Protein AF-A0ABD7VSA1-F1 (afdb_monomer_lite)

Sequence (348 aa):
MIPNIVRGSDPAGLVRYLFGKGRRNEHTDQHLVCASGDMFPSFDMDGRPAASYAEIGRRFDRRYRVRERKDDPFPPDMRGKNNPEREHGRKRVWHCSLAIKAGQGILTDQEWEAVIRDYLTRMNIIDGDDEGWEALDGKARSRLVTAVAASTMPRQYVGRIVEACAKASHSEDEFIRRARREGFSIDPRLRKGTAKDSFTDPGQVVGYRITWHSTDGWMERFNAFELGDDMRLKRLRDDWADDARSRSLAVQEWRAAMENRPPFLDDGRERNPENLSTHDMERLVSEAFAIAANLNNAADDDEYRAAMREGLHTFDMLRERYGLTQDGLWITATDMNESPIPAHVGKI

Secondary structure (DSSP, 8-state):
---EEEEES-HHHHHHHHHS--SSS--SS-------TTTGGGB-TTS-B-S-HHHHHHHHTHHHHHHHTTT---SPPPPSTT-TT--TTTT-EEEEE--PPTTS-PPPHHHHHHHHHHHHHHTTSS--SS--TTTS-HHHHHHHHHHHHHHH-HHHHHHHHHHHHHHH-SSHHHHHHHHHHTT-EEEEEEPTT--TTT--SGGGEEEEEEEEE-TTS-EEEEEHHHH-GGGSHHHHGGGS--SHHHHHHHHHHHHHHHTT---S-SS-GGGSGGG--HHHHHHHHHHHHHHHHHHHT-SSHHHHHHHHHHHHHHHHHHHHHTT---TTS---HHHHTSSPPPS-----

Radius of gyration: 25.97 Å; chains: 1; bounding box: 58×44×75 Å

Organism: Bifidobacterium breve (NCBI:txid1685)

pLDDT: mean 77.88, std 15.34, range [32.0, 97.81]

Foldseek 3Di:
DDKDKDFFQFQLVVLCCQQNDHPPDDDDQRADLDDPPQLVVQADPSRHGPHHSVVSRCSVCVVQVVCVVVVNAPDFDDDDDVCPVSDTRGGVDMDIDDDDDDPPDDDDSVRVVVVVVVLCVLLQCDDDPDDRPVPDDPVRSVVSCLVSCLVVPVLQVLLVQLVQLLVLDQFLLSSLLSSVLVVKQKAFDAAPPDDLPRDQWCVRGQFIKIWDADPVGDIDIDTQVSSHPCSGPVNSVVRHDDDPVRGRQNSQQNSCSNVVHPRPDQPDPQLDPVSPTPVLVVVVVVLLVVLVVQCVPQPDPVSNVVSVVVSLVSVVSSCSSNVVPDPDDDDHPVNVVPDDDDPDDDDD

Structure (mmCIF, N/CA/C/O backbone):
data_AF-A0ABD7VSA1-F1
#
_entry.id   AF-A0ABD7VSA1-F1
#
loop_
_atom_site.group_PDB
_atom_site.id
_atom_site.type_symbol
_atom_site.label_atom_id
_atom_site.label_alt_id
_atom_site.label_comp_id
_atom_site.label_asym_id
_atom_site.label_entity_id
_atom_site.label_seq_id
_atom_site.pdbx_PDB_ins_code
_atom_site.Cartn_x
_atom_site.Cartn_y
_atom_site.Cartn_z
_atom_site.occupancy
_atom_site.B_iso_or_equiv
_atom_site.auth_seq_id
_atom_site.auth_comp_id
_atom_site.auth_asym_id
_atom_site.auth_atom_id
_atom_site.pdbx_PDB_model_num
ATOM 1 N N . MET A 1 1 ? 6.712 6.753 -8.077 1.00 53.91 1 MET A N 1
ATOM 2 C CA . MET A 1 1 ? 6.550 6.466 -9.522 1.00 53.91 1 MET A CA 1
ATOM 3 C C . MET A 1 1 ? 5.362 5.534 -9.687 1.00 53.91 1 MET A C 1
ATOM 5 O O . MET A 1 1 ? 5.123 4.759 -8.773 1.00 53.91 1 MET A O 1
ATOM 9 N N . ILE A 1 2 ? 4.594 5.582 -10.779 1.00 44.09 2 ILE A N 1
ATOM 10 C CA . ILE A 1 2 ? 3.478 4.629 -10.975 1.00 44.09 2 ILE A CA 1
ATOM 11 C C . ILE A 1 2 ? 3.708 3.791 -12.249 1.00 44.09 2 ILE A C 1
ATOM 13 O O . ILE A 1 2 ? 3.297 4.219 -13.322 1.00 44.09 2 ILE A O 1
ATOM 17 N N . PRO A 1 3 ? 4.363 2.619 -12.138 1.00 55.88 3 PRO A N 1
ATOM 18 C CA . PRO A 1 3 ? 4.404 1.570 -13.151 1.00 55.88 3 PRO A CA 1
ATOM 19 C C . PRO A 1 3 ? 3.011 1.030 -13.511 1.00 55.88 3 PRO A C 1
ATOM 21 O O . PRO A 1 3 ? 2.309 0.473 -12.665 1.00 55.88 3 PRO A O 1
ATOM 24 N N . ASN A 1 4 ? 2.623 1.119 -14.783 1.00 67.12 4 ASN A N 1
ATOM 25 C CA . ASN A 1 4 ? 1.515 0.344 -15.347 1.00 67.12 4 ASN A CA 1
ATOM 26 C C . ASN A 1 4 ? 2.060 -0.723 -16.300 1.00 67.12 4 ASN A C 1
ATOM 28 O O . ASN A 1 4 ? 2.668 -0.388 -17.316 1.00 67.12 4 ASN A O 1
ATOM 32 N N . ILE A 1 5 ? 1.833 -1.998 -15.978 1.00 73.25 5 ILE A N 1
ATOM 33 C CA . ILE A 1 5 ? 2.385 -3.127 -16.730 1.00 73.25 5 ILE A CA 1
ATOM 34 C C . ILE A 1 5 ? 1.313 -3.751 -17.623 1.00 73.25 5 ILE A C 1
ATOM 36 O O . ILE A 1 5 ? 0.337 -4.330 -17.146 1.00 73.25 5 ILE A O 1
ATOM 40 N N . VAL A 1 6 ? 1.559 -3.730 -18.929 1.00 77.94 6 VAL A N 1
ATOM 41 C CA . VAL A 1 6 ? 0.763 -4.416 -19.950 1.00 77.94 6 VAL A CA 1
ATOM 42 C C . VAL A 1 6 ? 1.654 -5.419 -20.681 1.00 77.94 6 VAL A C 1
ATOM 44 O O . VAL A 1 6 ? 2.841 -5.178 -20.889 1.00 77.94 6 VAL A O 1
ATOM 47 N N . ARG A 1 7 ? 1.098 -6.569 -21.077 1.00 80.00 7 ARG A N 1
ATOM 48 C CA . ARG A 1 7 ? 1.816 -7.562 -21.890 1.00 80.00 7 ARG A CA 1
ATOM 49 C C . ARG A 1 7 ? 1.138 -7.793 -23.234 1.00 80.00 7 ARG A C 1
ATOM 51 O O . ARG A 1 7 ? -0.086 -7.714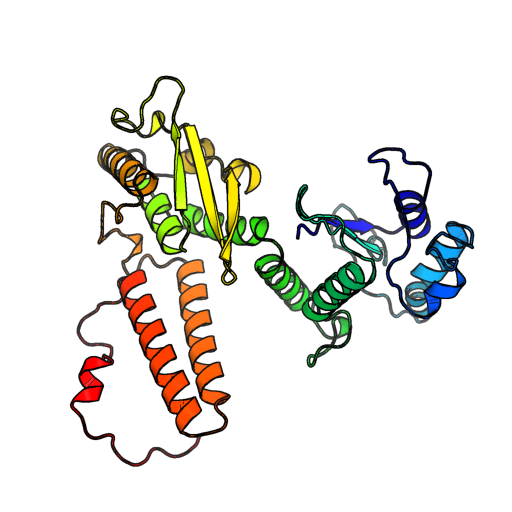 -23.316 1.00 80.00 7 ARG A O 1
ATOM 58 N N . GLY A 1 8 ? 1.918 -8.134 -24.258 1.00 82.69 8 GLY A N 1
ATOM 59 C CA . GLY A 1 8 ? 1.407 -8.396 -25.604 1.00 82.69 8 GLY A CA 1
ATOM 60 C C . GLY A 1 8 ? 2.382 -9.141 -26.517 1.00 82.69 8 GLY A C 1
ATOM 61 O O . GLY A 1 8 ? 3.378 -9.709 -26.064 1.00 82.69 8 GLY A O 1
ATOM 62 N N . SER A 1 9 ? 2.079 -9.125 -27.816 1.00 84.94 9 SER A N 1
ATOM 63 C CA . SER A 1 9 ? 2.769 -9.912 -28.848 1.00 84.94 9 SER A CA 1
ATOM 64 C C . SER A 1 9 ? 3.139 -9.127 -30.112 1.00 84.94 9 SER A C 1
ATOM 66 O O . SER A 1 9 ? 3.674 -9.720 -31.049 1.00 84.94 9 SER A O 1
ATOM 68 N N . ASP A 1 10 ? 2.845 -7.824 -30.170 1.00 88.50 10 ASP A N 1
ATOM 69 C CA . ASP A 1 10 ? 3.081 -6.977 -31.347 1.00 88.50 10 ASP A CA 1
ATOM 70 C C . ASP A 1 10 ? 4.053 -5.823 -31.027 1.00 88.50 10 ASP A C 1
ATOM 72 O O . ASP A 1 10 ? 3.619 -4.723 -30.671 1.00 88.50 10 ASP A O 1
ATOM 76 N N . PRO A 1 11 ? 5.376 -6.053 -31.146 1.00 89.12 11 PRO A N 1
ATOM 77 C CA . PRO A 1 11 ? 6.380 -5.008 -30.958 1.00 89.12 11 PRO A CA 1
ATOM 78 C C . PRO A 1 11 ? 6.211 -3.825 -31.917 1.00 89.12 11 PRO A C 1
ATOM 80 O O . PRO A 1 11 ? 6.374 -2.679 -31.512 1.00 89.12 11 PRO A O 1
ATOM 83 N N . ALA A 1 12 ? 5.858 -4.071 -33.183 1.00 89.12 12 ALA A N 1
ATOM 84 C CA . ALA A 1 12 ? 5.691 -3.000 -34.166 1.00 89.12 12 ALA A CA 1
ATOM 85 C C . ALA A 1 12 ? 4.464 -2.134 -33.841 1.00 89.12 12 ALA A C 1
ATOM 87 O O . ALA A 1 12 ? 4.508 -0.910 -33.982 1.00 89.12 12 ALA A O 1
ATOM 88 N N . GLY A 1 13 ? 3.380 -2.761 -33.378 1.00 88.44 13 GLY A N 1
ATOM 89 C CA . GLY A 1 13 ? 2.207 -2.080 -32.839 1.00 88.44 13 GLY A CA 1
ATOM 90 C C . GLY A 1 13 ? 2.525 -1.254 -31.596 1.00 88.44 13 GLY A C 1
ATOM 91 O O . GLY A 1 13 ? 2.068 -0.117 -31.510 1.00 88.44 13 GLY A O 1
ATOM 92 N N . LEU A 1 14 ? 3.355 -1.772 -30.681 1.00 88.56 14 LEU A N 1
ATOM 93 C CA . LEU A 1 14 ? 3.816 -1.025 -29.507 1.00 88.56 14 LEU A CA 1
ATOM 94 C C . LEU A 1 14 ? 4.643 0.204 -29.906 1.00 88.56 14 LEU A C 1
ATOM 96 O O . LEU A 1 14 ? 4.349 1.304 -29.453 1.00 88.56 14 LEU A O 1
ATOM 100 N N . VAL A 1 15 ? 5.626 0.054 -30.796 1.00 88.38 15 VAL A N 1
ATOM 101 C CA . VAL A 1 15 ? 6.439 1.189 -31.273 1.00 88.38 15 VAL A CA 1
ATOM 102 C C . VAL A 1 15 ? 5.559 2.229 -31.972 1.00 88.38 15 VAL A C 1
ATOM 104 O O . VAL A 1 15 ? 5.705 3.424 -31.731 1.00 88.38 15 VAL A O 1
ATOM 107 N N . ARG A 1 16 ? 4.590 1.790 -32.785 1.00 87.88 16 ARG A N 1
ATOM 108 C CA . ARG A 1 16 ? 3.605 2.682 -33.415 1.00 87.88 16 ARG A CA 1
ATOM 109 C C . ARG A 1 16 ? 2.710 3.379 -32.390 1.00 87.88 16 ARG A C 1
ATOM 111 O O . ARG A 1 16 ? 2.298 4.503 -32.633 1.00 87.88 16 ARG A O 1
ATOM 118 N N . TYR A 1 17 ? 2.373 2.724 -31.284 1.00 85.31 17 TYR A N 1
ATOM 119 C CA . TYR A 1 17 ? 1.622 3.348 -30.198 1.00 85.31 17 TYR A CA 1
ATOM 120 C C . TYR A 1 17 ? 2.446 4.444 -29.507 1.00 85.31 17 TYR A C 1
ATOM 122 O O . TYR A 1 17 ? 1.917 5.522 -29.270 1.00 85.31 17 TYR A O 1
ATOM 130 N N . LEU A 1 18 ? 3.732 4.185 -29.244 1.00 86.88 18 LEU A N 1
ATOM 131 C CA . LEU A 1 18 ? 4.620 5.109 -28.529 1.00 86.88 18 LEU A CA 1
ATOM 132 C C . LEU A 1 18 ? 5.040 6.325 -29.368 1.00 86.88 18 LEU A C 1
ATOM 134 O O . LEU A 1 18 ? 5.097 7.427 -28.834 1.00 86.88 18 LEU A O 1
ATOM 138 N N . PHE A 1 19 ? 5.323 6.122 -30.660 1.00 85.31 19 PHE A N 1
ATOM 139 C CA . PHE A 1 19 ? 5.889 7.149 -31.550 1.00 85.31 19 PHE A CA 1
ATOM 140 C C . PHE A 1 19 ? 4.954 7.617 -32.675 1.00 85.31 19 PHE A C 1
ATOM 142 O O . PHE A 1 19 ? 5.317 8.464 -33.495 1.00 85.31 19 PHE A O 1
ATOM 149 N N . GLY A 1 20 ? 3.796 6.977 -32.827 1.00 80.25 20 GLY A N 1
ATOM 150 C CA . GLY A 1 20 ? 2.874 7.252 -33.923 1.00 80.25 20 GLY A CA 1
ATOM 151 C C . GLY A 1 20 ? 1.929 8.407 -33.632 1.00 80.25 20 GLY A C 1
ATOM 152 O O . GLY A 1 20 ? 1.787 8.878 -32.506 1.00 80.25 20 GLY A O 1
ATOM 153 N N . LYS A 1 21 ? 1.205 8.829 -34.675 1.00 68.75 21 LYS A N 1
ATOM 154 C CA . LYS A 1 21 ? 0.087 9.766 -34.526 1.00 68.75 21 LYS A CA 1
ATOM 155 C C . LYS A 1 21 ? -0.944 9.138 -33.584 1.00 68.75 21 LYS A C 1
ATOM 157 O O . LYS A 1 21 ? -1.509 8.086 -33.901 1.00 68.75 21 LYS A O 1
ATOM 162 N N . GLY A 1 22 ? -1.118 9.750 -32.413 1.00 58.19 22 GLY A N 1
ATOM 163 C CA . GLY A 1 22 ? -1.939 9.224 -31.329 1.00 58.19 22 GLY A CA 1
ATOM 164 C C . GLY A 1 22 ? -3.361 8.894 -31.784 1.00 58.19 22 GLY A C 1
ATOM 165 O O . GLY A 1 22 ? -3.934 9.554 -32.646 1.00 58.19 22 GLY A O 1
ATOM 166 N N . ARG A 1 23 ? -3.939 7.835 -31.209 1.00 52.72 23 ARG A N 1
ATOM 167 C CA . ARG A 1 23 ? -5.383 7.539 -31.313 1.00 52.72 23 ARG A CA 1
ATOM 168 C C . ARG A 1 23 ? -6.124 7.800 -29.993 1.00 52.72 23 ARG A C 1
ATOM 170 O O . ARG A 1 23 ? -7.341 7.948 -30.008 1.00 52.72 23 ARG A O 1
ATOM 177 N N . ARG A 1 24 ? -5.386 7.826 -28.871 1.00 50.00 24 ARG A N 1
ATOM 178 C CA . ARG A 1 24 ? -5.742 8.209 -27.486 1.00 50.00 24 ARG A CA 1
ATOM 179 C C . ARG A 1 24 ? -4.433 8.563 -26.753 1.00 50.00 24 ARG A C 1
ATOM 181 O O . ARG A 1 24 ? -3.429 7.938 -27.075 1.00 50.00 24 ARG A O 1
ATOM 188 N N . ASN A 1 25 ? -4.462 9.488 -25.783 1.00 52.31 25 ASN A N 1
ATOM 189 C CA . ASN A 1 25 ? -3.294 9.965 -25.012 1.00 52.31 25 ASN A CA 1
ATOM 190 C C . ASN A 1 25 ? -2.150 10.477 -25.903 1.00 52.31 25 ASN A C 1
ATOM 192 O O . ASN A 1 25 ? -1.112 9.835 -26.026 1.00 52.31 25 ASN A O 1
ATOM 196 N N . GLU A 1 26 ? -2.358 11.615 -26.565 1.00 61.06 26 GLU A N 1
ATOM 197 C CA . GLU A 1 26 ? -1.334 12.236 -27.409 1.00 61.06 26 GLU A CA 1
ATOM 198 C C . GLU A 1 26 ? -0.096 12.586 -26.573 1.00 61.06 26 GLU A C 1
ATOM 200 O O . GLU A 1 26 ? -0.108 13.512 -25.766 1.00 61.06 26 GLU A O 1
ATOM 205 N N . HIS A 1 27 ? 0.970 11.805 -26.739 1.00 70.81 27 HIS A N 1
ATOM 206 C CA . HIS A 1 27 ? 2.251 12.086 -26.113 1.00 70.81 27 HIS A CA 1
ATOM 207 C C . HIS A 1 27 ? 2.903 13.268 -26.837 1.00 70.81 27 HIS A C 1
ATOM 209 O O . HIS A 1 27 ? 3.105 13.220 -28.052 1.00 70.81 27 HIS A O 1
ATOM 215 N N . THR A 1 28 ? 3.251 14.315 -26.103 1.00 73.44 28 THR A N 1
ATOM 216 C CA . THR A 1 28 ? 4.102 15.401 -26.595 1.00 73.44 28 THR A CA 1
ATOM 217 C C . THR A 1 28 ? 5.556 15.071 -26.283 1.00 73.44 28 THR A C 1
ATOM 219 O O . THR A 1 28 ? 5.837 14.523 -25.224 1.00 73.44 28 THR A O 1
ATOM 222 N N . ASP A 1 29 ? 6.459 15.393 -27.207 1.00 79.94 29 ASP A N 1
ATOM 223 C CA . ASP A 1 29 ? 7.901 15.157 -27.069 1.00 79.94 29 ASP A CA 1
ATOM 224 C C . ASP A 1 29 ? 8.346 13.686 -26.886 1.00 79.94 29 ASP A C 1
ATOM 226 O O . ASP A 1 29 ? 9.154 13.331 -26.040 1.00 79.94 29 ASP A O 1
ATOM 230 N N . GLN A 1 30 ? 7.813 12.794 -27.721 1.00 87.81 30 GLN A N 1
ATOM 231 C CA . GLN A 1 30 ? 8.182 11.371 -27.733 1.00 87.81 30 GLN A CA 1
ATOM 232 C C . GLN A 1 30 ? 9.617 11.141 -28.246 1.00 87.81 30 GLN A C 1
ATOM 234 O O . GLN A 1 30 ? 9.848 11.205 -29.456 1.00 87.81 30 GLN A O 1
ATOM 239 N N . HIS A 1 31 ? 10.562 10.798 -27.384 1.00 89.44 31 HIS A N 1
ATOM 240 C CA . HIS A 1 31 ? 11.924 10.453 -27.794 1.00 89.44 31 HIS A CA 1
ATOM 241 C C . HIS A 1 31 ? 12.443 9.235 -27.022 1.00 89.44 31 HIS A C 1
ATOM 243 O O . HIS A 1 31 ? 11.906 8.835 -25.987 1.00 89.44 31 HIS A O 1
ATOM 249 N N . LEU A 1 32 ? 13.463 8.592 -27.577 1.00 88.19 32 LEU A N 1
ATOM 250 C CA . LEU A 1 32 ? 14.184 7.513 -26.927 1.00 88.19 32 LEU A CA 1
ATOM 251 C C . LEU A 1 32 ? 15.202 8.095 -25.941 1.00 88.19 32 LEU A C 1
ATOM 253 O O . LEU A 1 32 ? 16.161 8.722 -26.368 1.00 88.19 32 LEU A O 1
ATOM 257 N N . VAL A 1 33 ? 15.027 7.810 -24.650 1.00 88.38 33 VAL A N 1
ATOM 258 C CA . VAL A 1 33 ? 15.997 8.171 -23.601 1.00 88.38 33 VAL A CA 1
ATOM 259 C C . VAL A 1 33 ? 17.157 7.171 -23.550 1.00 88.38 33 VAL A C 1
ATOM 261 O O . VAL A 1 33 ? 18.322 7.536 -23.636 1.00 88.38 33 VAL A O 1
ATOM 264 N N . CYS A 1 34 ? 16.851 5.874 -23.444 1.00 83.06 34 CYS A N 1
ATOM 265 C CA . CYS A 1 34 ? 17.860 4.818 -23.389 1.00 83.06 34 CYS A CA 1
ATOM 266 C C . CYS A 1 34 ? 17.332 3.508 -23.989 1.00 83.06 34 CYS A C 1
ATOM 268 O O . CYS A 1 34 ? 16.140 3.201 -23.899 1.00 83.06 34 CYS A O 1
ATOM 270 N N . ALA A 1 35 ? 18.220 2.706 -24.578 1.00 83.19 35 ALA A N 1
ATOM 271 C CA . ALA A 1 35 ? 17.902 1.378 -25.094 1.00 83.19 35 ALA A CA 1
ATOM 272 C C . ALA A 1 35 ? 19.122 0.453 -25.045 1.00 83.19 35 ALA A C 1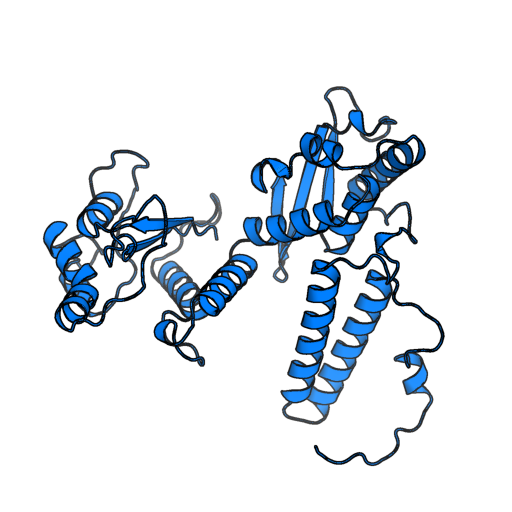
ATOM 274 O O . ALA A 1 35 ? 20.245 0.878 -24.777 1.00 83.19 35 ALA A O 1
ATOM 275 N N . SER A 1 36 ? 18.908 -0.828 -25.349 1.00 75.88 36 SER A N 1
ATOM 276 C CA . SER A 1 36 ? 20.013 -1.748 -25.596 1.00 75.88 36 SER A CA 1
ATOM 277 C C . SER A 1 36 ? 20.844 -1.288 -26.799 1.00 75.88 36 SER A C 1
ATOM 279 O O . SER A 1 36 ? 20.310 -0.738 -27.764 1.00 75.88 36 SER A O 1
ATOM 281 N N . GLY A 1 37 ? 22.156 -1.550 -26.759 1.00 72.94 37 GLY A N 1
ATOM 282 C CA . GLY A 1 37 ? 23.107 -1.076 -27.773 1.00 72.94 37 GLY A CA 1
ATOM 283 C C . GLY A 1 37 ? 22.716 -1.415 -29.215 1.00 72.94 37 GLY A C 1
ATOM 284 O O . GLY A 1 37 ? 22.919 -0.632 -30.140 1.00 72.94 37 GLY A O 1
ATOM 285 N N . ASP A 1 38 ? 22.083 -2.571 -29.405 1.00 73.69 38 ASP A N 1
ATOM 286 C CA . ASP A 1 38 ? 21.607 -3.026 -30.700 1.00 73.69 38 ASP A CA 1
ATOM 287 C C . ASP A 1 38 ? 20.409 -2.234 -31.227 1.00 73.69 38 ASP A C 1
ATOM 289 O O . ASP A 1 38 ? 20.198 -2.275 -32.430 1.00 73.69 38 ASP A O 1
ATOM 293 N N . MET A 1 39 ? 19.658 -1.489 -30.412 1.00 79.25 39 MET A N 1
ATOM 294 C CA . MET A 1 39 ? 18.511 -0.682 -30.851 1.00 79.25 39 MET A CA 1
ATOM 295 C C . MET A 1 39 ? 18.894 0.702 -31.384 1.00 79.25 39 MET A C 1
ATOM 297 O O . MET A 1 39 ? 18.188 1.188 -32.272 1.00 79.25 39 MET A O 1
ATOM 301 N N . PHE A 1 40 ? 20.008 1.292 -30.923 1.00 74.69 40 PHE A N 1
ATOM 302 C CA . PHE A 1 40 ? 20.421 2.664 -31.270 1.00 74.69 40 PHE A CA 1
ATOM 303 C C . PHE A 1 40 ? 20.418 2.980 -32.771 1.00 74.69 40 PHE A C 1
ATOM 305 O O . PHE A 1 40 ? 19.875 4.017 -33.129 1.00 74.69 40 PHE A O 1
ATOM 312 N N . PRO A 1 41 ? 20.881 2.100 -33.687 1.00 79.56 41 PRO A N 1
ATOM 313 C CA . PRO A 1 41 ? 20.858 2.418 -35.119 1.00 79.56 41 PRO A CA 1
ATOM 314 C C . PRO A 1 41 ? 19.457 2.574 -35.739 1.00 79.56 41 PRO A C 1
ATOM 316 O O . PRO A 1 41 ? 19.355 2.810 -36.937 1.00 79.56 41 PRO A O 1
ATOM 319 N N . SER A 1 42 ? 18.381 2.368 -34.975 1.00 82.12 42 SER A N 1
ATOM 320 C CA . SER A 1 42 ? 16.996 2.554 -35.438 1.00 82.12 42 SER A CA 1
ATOM 321 C C . SER A 1 42 ? 16.415 3.919 -35.062 1.00 82.12 42 SER A C 1
ATOM 323 O O . SER A 1 42 ? 15.267 4.203 -35.411 1.00 82.12 42 SER A O 1
ATOM 325 N N . PHE A 1 43 ? 17.187 4.730 -34.339 1.00 81.25 43 PHE A N 1
ATOM 326 C CA . PHE A 1 43 ? 16.809 6.045 -33.841 1.00 81.25 43 PHE A CA 1
ATOM 327 C C . PHE A 1 43 ? 17.872 7.074 -34.237 1.00 81.25 43 PHE A C 1
ATOM 329 O O . PHE A 1 43 ? 19.031 6.718 -34.454 1.00 81.25 43 PHE A O 1
ATOM 336 N N . ASP A 1 44 ? 17.462 8.328 -34.388 1.00 77.94 44 ASP A N 1
ATOM 337 C CA . ASP A 1 44 ? 18.376 9.443 -34.625 1.00 77.94 44 ASP A CA 1
ATOM 338 C C . ASP A 1 44 ? 18.936 10.014 -33.311 1.00 77.94 44 ASP A C 1
ATOM 340 O O . ASP A 1 44 ? 18.682 9.497 -32.220 1.00 77.94 44 ASP A O 1
ATOM 344 N N . MET A 1 45 ? 19.740 11.073 -33.431 1.00 71.62 45 MET A N 1
ATOM 345 C CA . MET A 1 45 ? 20.394 11.734 -32.297 1.00 71.62 45 MET A CA 1
ATOM 346 C C . MET A 1 45 ? 19.408 12.406 -31.335 1.00 71.62 45 MET A C 1
ATOM 348 O O . MET A 1 45 ? 19.749 12.589 -30.172 1.00 71.62 45 MET A O 1
ATOM 352 N N . ASP A 1 46 ? 18.198 12.724 -31.800 1.00 71.75 46 ASP A N 1
ATOM 353 C CA . ASP A 1 46 ? 17.120 13.309 -30.998 1.00 71.75 46 ASP A CA 1
ATOM 354 C C . ASP A 1 46 ? 16.181 12.219 -30.440 1.00 71.75 46 ASP A C 1
ATOM 356 O O . ASP A 1 46 ? 15.071 12.498 -29.979 1.00 71.75 46 ASP A O 1
ATOM 360 N N . GLY A 1 47 ? 16.583 10.946 -30.542 1.00 76.56 47 GLY A N 1
ATOM 361 C CA . GLY A 1 47 ? 15.822 9.798 -30.065 1.00 76.56 47 GLY A CA 1
ATOM 362 C C . GLY A 1 47 ? 14.542 9.524 -30.860 1.00 76.56 47 GLY A C 1
ATOM 363 O O . GLY A 1 47 ? 13.679 8.775 -30.390 1.00 76.56 47 GLY A O 1
ATOM 364 N N . ARG A 1 48 ? 14.370 10.101 -32.055 1.00 83.56 48 ARG A N 1
ATOM 365 C CA . ARG A 1 48 ? 13.208 9.844 -32.915 1.00 83.56 48 ARG A CA 1
ATOM 366 C C . ARG A 1 48 ? 13.452 8.609 -33.789 1.00 83.56 48 ARG A C 1
ATOM 368 O O . ARG A 1 48 ? 14.591 8.291 -34.122 1.00 83.56 48 ARG A O 1
ATOM 375 N N . PRO A 1 49 ? 12.396 7.878 -34.186 1.00 84.44 49 PRO A N 1
ATOM 376 C CA . PRO A 1 49 ? 12.519 6.749 -35.104 1.00 84.44 49 PRO A CA 1
ATOM 377 C C . PRO A 1 49 ? 13.162 7.149 -36.441 1.00 84.44 49 PRO A C 1
ATOM 379 O O . PRO A 1 49 ? 12.548 7.853 -37.240 1.00 84.44 49 PRO A O 1
ATOM 382 N N . ALA A 1 50 ? 14.360 6.631 -36.713 1.00 82.75 50 ALA A N 1
ATOM 383 C CA . ALA A 1 50 ? 15.058 6.778 -37.995 1.00 82.75 50 ALA A CA 1
ATOM 384 C C . ALA A 1 50 ? 14.750 5.621 -38.967 1.00 82.75 50 ALA A C 1
ATOM 386 O O . ALA A 1 50 ? 15.060 5.688 -40.155 1.00 82.75 50 ALA A O 1
ATOM 387 N N . ALA A 1 51 ? 14.117 4.555 -38.466 1.00 82.25 51 ALA A N 1
ATOM 388 C CA . ALA A 1 51 ? 13.664 3.403 -39.237 1.00 82.25 51 ALA A CA 1
ATOM 389 C C . ALA A 1 51 ? 12.136 3.243 -39.174 1.00 82.25 51 ALA A C 1
ATOM 391 O O . ALA A 1 51 ? 11.452 3.784 -38.303 1.00 82.25 51 ALA A O 1
ATOM 392 N N . SER A 1 52 ? 11.576 2.440 -40.085 1.00 88.44 52 SER A N 1
ATOM 393 C CA . SER A 1 52 ? 10.140 2.132 -40.053 1.00 88.44 52 SER A CA 1
ATOM 394 C C . SER A 1 52 ? 9.751 1.396 -38.761 1.00 88.44 52 SER A C 1
ATOM 396 O O . SER A 1 52 ? 10.502 0.554 -38.267 1.00 88.44 52 SER A O 1
ATOM 398 N N . TYR A 1 53 ? 8.534 1.608 -38.242 1.00 90.62 53 TYR A N 1
ATOM 399 C CA . TYR A 1 53 ? 8.067 0.896 -37.037 1.00 90.62 53 TYR A CA 1
ATOM 400 C C . TYR A 1 53 ? 8.108 -0.632 -37.183 1.00 90.62 53 TYR A C 1
ATOM 402 O O . TYR A 1 53 ? 8.325 -1.347 -36.207 1.00 90.62 53 TYR A O 1
ATOM 410 N N . ALA A 1 54 ? 7.919 -1.145 -38.403 1.00 88.69 54 ALA A N 1
ATOM 411 C CA . ALA A 1 54 ? 8.045 -2.570 -38.688 1.00 88.69 54 ALA A CA 1
ATOM 412 C C . ALA A 1 54 ? 9.493 -3.059 -38.525 1.00 88.69 54 ALA A C 1
ATOM 414 O O . ALA A 1 54 ? 9.723 -4.158 -38.028 1.00 88.69 54 ALA A O 1
ATOM 415 N N . GLU A 1 55 ? 10.470 -2.251 -38.927 1.00 82.62 55 GLU A N 1
ATOM 416 C CA . GLU A 1 55 ? 11.887 -2.563 -38.775 1.00 82.62 55 GLU A CA 1
ATOM 417 C C . GLU A 1 55 ? 12.348 -2.484 -37.321 1.00 82.62 55 GLU A C 1
ATOM 419 O O . GLU A 1 55 ? 12.984 -3.422 -36.840 1.00 82.62 55 GLU A O 1
ATOM 424 N N . ILE A 1 56 ? 11.939 -1.437 -36.601 1.00 85.38 56 ILE A N 1
ATOM 425 C CA . ILE A 1 56 ? 12.188 -1.307 -35.159 1.00 85.38 56 ILE A CA 1
ATOM 426 C C . ILE A 1 56 ? 11.568 -2.496 -34.419 1.00 85.38 56 ILE A C 1
ATOM 428 O O . ILE A 1 56 ? 12.233 -3.138 -33.610 1.00 85.38 56 ILE A O 1
ATOM 432 N N . GLY A 1 57 ? 10.324 -2.856 -34.752 1.00 88.50 57 GLY A N 1
ATOM 433 C CA . GLY A 1 57 ? 9.647 -4.019 -34.183 1.00 88.50 57 GLY A CA 1
ATOM 434 C C . GLY A 1 57 ? 10.382 -5.336 -34.456 1.00 88.50 57 GLY A C 1
ATOM 435 O O . GLY A 1 57 ? 10.548 -6.136 -33.539 1.00 88.50 57 GLY A O 1
ATOM 436 N N . ARG A 1 58 ? 10.888 -5.556 -35.681 1.00 85.81 58 ARG A N 1
ATOM 437 C CA . ARG A 1 58 ? 11.712 -6.740 -36.006 1.00 85.81 58 ARG A CA 1
ATOM 438 C C . ARG A 1 58 ? 12.993 -6.796 -35.178 1.00 85.81 58 ARG A C 1
ATOM 440 O O . ARG A 1 58 ? 13.393 -7.880 -34.760 1.00 85.81 58 ARG A O 1
ATOM 447 N N . ARG A 1 59 ? 13.642 -5.651 -34.963 1.00 85.06 59 ARG A N 1
ATOM 448 C CA . ARG A 1 59 ? 14.879 -5.561 -34.183 1.00 85.06 59 ARG A CA 1
ATOM 449 C C . ARG A 1 59 ? 14.627 -5.813 -32.696 1.00 85.06 59 ARG A C 1
ATOM 451 O O . ARG A 1 59 ? 15.329 -6.630 -32.111 1.00 85.06 59 ARG A O 1
ATOM 458 N N . PHE A 1 60 ? 13.572 -5.217 -32.143 1.00 84.75 60 PHE A N 1
ATOM 459 C CA . PHE A 1 60 ? 13.103 -5.465 -30.778 1.00 84.75 60 PHE A CA 1
ATOM 460 C C . PHE A 1 60 ? 12.834 -6.961 -30.533 1.00 84.75 60 PHE A C 1
ATOM 462 O O . PHE A 1 60 ? 13.266 -7.528 -29.534 1.00 84.75 60 PHE A O 1
ATOM 469 N N . ASP A 1 61 ? 12.177 -7.636 -31.481 1.00 85.75 61 ASP A N 1
ATOM 470 C CA . ASP A 1 61 ? 11.816 -9.058 -31.372 1.00 85.75 61 ASP A CA 1
ATOM 471 C C . ASP A 1 61 ? 12.983 -10.013 -31.699 1.00 85.75 61 ASP A C 1
ATOM 473 O O . ASP A 1 61 ? 12.855 -11.232 -31.567 1.00 85.75 61 ASP A O 1
ATOM 477 N N . ARG A 1 62 ? 14.137 -9.501 -32.152 1.00 83.38 62 ARG A N 1
ATOM 478 C CA . ARG A 1 62 ? 15.219 -10.314 -32.734 1.00 83.38 62 ARG A CA 1
ATOM 479 C C . ARG A 1 62 ? 15.722 -11.394 -31.782 1.00 83.38 62 ARG A C 1
ATOM 481 O O . ARG A 1 62 ? 15.891 -12.534 -32.210 1.00 83.38 62 ARG A O 1
ATOM 488 N N . ARG A 1 63 ? 15.966 -11.055 -30.510 1.00 78.50 63 ARG A N 1
ATOM 489 C CA . ARG A 1 63 ? 16.472 -12.017 -29.511 1.00 78.50 63 ARG A CA 1
ATOM 490 C C . ARG A 1 63 ? 15.473 -13.148 -29.269 1.00 78.50 63 ARG A C 1
ATOM 492 O O . ARG A 1 63 ? 15.872 -14.309 -29.249 1.00 78.50 63 ARG A O 1
ATOM 499 N N . TYR A 1 64 ? 14.183 -12.815 -29.199 1.00 79.25 64 TYR A N 1
ATOM 500 C CA . TYR A 1 64 ? 13.112 -13.804 -29.121 1.00 79.25 64 TYR A CA 1
ATOM 501 C C . TYR A 1 64 ? 13.110 -14.723 -30.352 1.00 79.25 64 TYR A C 1
ATOM 503 O O . TYR A 1 64 ? 13.145 -15.938 -30.203 1.00 79.25 64 TYR A O 1
ATOM 511 N N . ARG A 1 65 ? 13.189 -14.167 -31.569 1.00 81.50 65 ARG A N 1
ATOM 512 C CA . ARG A 1 65 ? 13.215 -14.949 -32.824 1.00 81.50 65 ARG A CA 1
ATOM 513 C C . ARG A 1 65 ? 14.454 -15.826 -32.999 1.00 81.50 65 ARG A C 1
ATOM 515 O O . ARG A 1 65 ? 14.412 -16.798 -33.751 1.00 81.50 65 ARG A O 1
ATOM 522 N N . VAL A 1 66 ? 15.579 -15.465 -32.383 1.00 79.81 66 VAL A N 1
ATOM 523 C CA . VAL A 1 66 ? 16.785 -16.308 -32.362 1.00 79.81 66 VAL A CA 1
ATOM 524 C C . VAL A 1 66 ? 16.577 -17.510 -31.446 1.00 79.81 66 VAL A C 1
ATOM 526 O O . VAL A 1 66 ? 16.952 -18.613 -31.827 1.00 79.81 66 VAL A O 1
ATOM 529 N N . ARG A 1 67 ? 15.973 -17.310 -30.271 1.00 73.62 67 ARG A N 1
ATOM 530 C CA . ARG A 1 67 ? 15.659 -18.393 -29.330 1.00 73.62 67 ARG A CA 1
ATOM 531 C C . ARG A 1 67 ? 14.542 -19.309 -29.832 1.00 73.62 67 ARG A C 1
ATOM 533 O O . ARG A 1 67 ? 14.699 -20.521 -29.792 1.00 73.62 67 ARG A O 1
ATOM 540 N N . GLU A 1 68 ? 13.483 -18.741 -30.411 1.00 77.81 68 GLU A N 1
ATOM 541 C CA . GLU A 1 68 ? 12.394 -19.486 -31.063 1.00 77.81 68 GLU A CA 1
ATOM 542 C C . GLU A 1 68 ? 12.937 -20.456 -32.124 1.00 77.81 68 GLU A C 1
ATOM 544 O O . GLU A 1 68 ? 12.555 -21.617 -32.151 1.00 77.81 68 GLU A O 1
ATOM 549 N N . ARG A 1 69 ? 13.904 -20.016 -32.942 1.00 81.75 69 ARG A N 1
ATOM 550 C CA . ARG A 1 69 ? 14.570 -20.866 -33.946 1.00 81.75 69 ARG A CA 1
ATOM 551 C C . ARG A 1 69 ? 15.470 -21.961 -33.374 1.00 81.75 69 ARG A C 1
ATOM 553 O O . ARG A 1 69 ? 15.871 -22.844 -34.122 1.00 81.75 69 ARG A O 1
ATOM 560 N N . LYS A 1 70 ? 15.846 -21.863 -32.101 1.00 79.62 70 LYS A N 1
ATOM 561 C CA . LYS A 1 70 ? 16.657 -22.859 -31.389 1.00 79.62 70 LYS A CA 1
ATOM 562 C C . LYS A 1 70 ? 15.794 -23.829 -30.575 1.00 79.62 70 LYS A C 1
ATOM 564 O O . LYS A 1 70 ? 16.348 -24.551 -29.756 1.00 79.62 70 LYS A O 1
ATOM 569 N N . ASP A 1 71 ? 14.471 -23.801 -30.763 1.00 75.12 71 ASP A N 1
ATOM 570 C CA . ASP A 1 71 ? 13.497 -24.552 -29.964 1.00 75.12 71 ASP A CA 1
ATOM 571 C C . ASP A 1 71 ? 13.634 -24.301 -28.445 1.00 75.12 71 ASP A C 1
ATOM 573 O O . ASP A 1 71 ? 13.284 -25.146 -27.624 1.00 75.12 71 ASP A O 1
ATOM 577 N N . ASP A 1 72 ? 14.100 -23.101 -28.066 1.00 68.94 72 ASP A N 1
ATOM 578 C CA . ASP A 1 72 ? 14.297 -22.647 -26.680 1.00 68.94 72 ASP A CA 1
ATOM 579 C C . ASP A 1 72 ? 13.337 -21.479 -26.330 1.00 68.94 72 ASP A C 1
ATOM 581 O O . ASP A 1 72 ? 13.758 -20.325 -26.196 1.00 68.94 72 ASP A O 1
ATOM 585 N N . PRO A 1 73 ? 12.005 -21.698 -26.276 1.00 64.88 73 PRO A N 1
ATOM 586 C CA . PRO A 1 73 ? 11.040 -20.620 -26.068 1.00 64.88 73 PRO A CA 1
ATOM 587 C C . PRO A 1 73 ? 10.965 -20.155 -24.600 1.00 64.88 73 PRO A C 1
ATOM 589 O O . PRO A 1 73 ? 10.857 -20.955 -23.674 1.00 64.88 73 PRO A O 1
ATOM 592 N N . PHE A 1 74 ? 10.885 -18.835 -24.381 1.00 62.31 74 PHE A N 1
ATOM 593 C CA . PHE A 1 74 ? 10.783 -18.213 -23.051 1.00 62.31 74 PHE A CA 1
ATOM 594 C C . PHE A 1 74 ? 9.681 -17.138 -22.980 1.00 62.31 74 PHE A C 1
ATOM 596 O O . PHE A 1 74 ? 9.505 -16.393 -23.948 1.00 62.31 74 PHE A O 1
ATOM 603 N N . PRO A 1 75 ? 9.029 -16.935 -21.817 1.00 54.97 75 PRO A N 1
ATOM 604 C CA . PRO A 1 75 ? 8.514 -17.935 -20.880 1.00 54.97 75 PRO A CA 1
ATOM 605 C C . PRO A 1 75 ? 7.199 -18.541 -21.423 1.00 54.97 75 PRO A C 1
ATOM 607 O O . PRO A 1 75 ? 6.578 -17.951 -22.310 1.00 54.97 75 PRO A O 1
ATOM 610 N N . PRO A 1 76 ? 6.719 -19.685 -20.896 1.00 54.81 76 PRO A N 1
ATOM 611 C CA . PRO A 1 76 ? 5.371 -20.149 -21.202 1.00 54.81 76 PRO A CA 1
ATOM 612 C C . PRO A 1 76 ? 4.360 -19.050 -20.850 1.00 54.81 76 PRO A C 1
ATOM 614 O O . PRO A 1 76 ? 4.349 -18.520 -19.735 1.00 54.81 76 PRO A O 1
ATOM 617 N N . ASP A 1 77 ? 3.518 -18.692 -21.816 1.00 59.28 77 ASP A N 1
ATOM 618 C CA . ASP A 1 77 ? 2.409 -17.776 -21.584 1.00 59.28 77 ASP A CA 1
ATOM 619 C C . ASP A 1 77 ? 1.467 -18.314 -20.500 1.00 59.28 77 ASP A C 1
ATOM 621 O O . ASP A 1 77 ? 1.459 -19.506 -20.179 1.00 59.28 77 ASP A O 1
ATOM 625 N N . MET A 1 78 ? 0.635 -17.433 -19.932 1.00 53.66 78 MET A N 1
ATOM 626 C CA . MET A 1 78 ? -0.412 -17.862 -18.999 1.00 53.66 78 MET A CA 1
ATOM 627 C C . MET A 1 78 ? -1.223 -19.012 -19.608 1.00 53.66 78 MET A C 1
ATOM 629 O O . MET A 1 78 ? -1.832 -18.858 -20.667 1.00 53.66 78 MET A O 1
ATOM 633 N N . ARG A 1 79 ? -1.257 -20.147 -18.905 1.00 53.69 79 ARG A N 1
ATOM 634 C CA . ARG A 1 79 ? -2.176 -21.251 -19.192 1.00 53.69 79 ARG A CA 1
ATOM 635 C C . ARG A 1 79 ? -3.610 -20.786 -18.921 1.00 53.69 79 ARG A C 1
ATOM 637 O O . ARG A 1 79 ? -3.843 -20.036 -17.975 1.00 53.69 79 ARG A O 1
ATOM 644 N N . GLY A 1 80 ? -4.571 -21.241 -19.722 1.00 58.25 80 GLY A N 1
ATOM 645 C CA . GLY A 1 80 ? -5.998 -21.000 -19.481 1.00 58.25 80 GLY A CA 1
ATOM 646 C C . GLY A 1 80 ? -6.740 -20.433 -20.690 1.00 58.25 80 GLY A C 1
ATOM 647 O O . GLY A 1 80 ? -6.265 -20.502 -21.819 1.00 58.25 80 GLY A O 1
ATOM 648 N N . LYS A 1 81 ? -7.924 -19.858 -20.442 1.00 58.53 81 LYS A N 1
ATOM 649 C CA . LYS A 1 81 ? -8.921 -19.486 -21.467 1.00 58.53 81 LYS A CA 1
ATOM 650 C C . LYS A 1 81 ? -8.399 -18.552 -22.573 1.00 58.53 81 LYS A C 1
ATOM 652 O O . LYS A 1 81 ? -8.908 -18.591 -23.684 1.00 58.53 81 LYS A O 1
ATOM 657 N N . ASN A 1 82 ? -7.377 -17.746 -22.279 1.00 55.53 82 ASN A N 1
ATOM 658 C CA . ASN A 1 82 ? -6.812 -16.756 -23.204 1.00 55.53 82 ASN A CA 1
ATOM 659 C C . ASN A 1 82 ? -5.624 -17.286 -24.036 1.00 55.53 82 ASN A C 1
ATOM 661 O O . ASN A 1 82 ? -5.099 -16.546 -24.864 1.00 55.53 82 ASN A O 1
ATOM 665 N N . ASN A 1 83 ? -5.191 -18.533 -23.812 1.00 65.50 83 ASN A N 1
ATOM 666 C CA . ASN A 1 83 ? -4.209 -19.247 -24.634 1.00 65.50 83 ASN A CA 1
ATOM 667 C C . ASN A 1 83 ? -4.480 -20.772 -24.606 1.00 65.50 83 ASN A C 1
ATOM 669 O O . ASN A 1 83 ? -3.686 -21.529 -24.037 1.00 65.50 83 ASN A O 1
ATOM 673 N N . PRO A 1 84 ? -5.628 -21.235 -25.144 1.00 65.38 84 PRO A N 1
ATOM 674 C CA . PRO A 1 84 ? -6.029 -22.644 -25.067 1.00 65.38 84 PRO A CA 1
ATOM 675 C C . PRO A 1 84 ? -5.056 -23.572 -25.807 1.00 65.38 84 PRO A C 1
ATOM 677 O O . PRO A 1 84 ? -4.814 -24.690 -25.362 1.00 65.38 84 PRO A O 1
ATOM 680 N N . GLU A 1 85 ? -4.445 -23.069 -26.879 1.00 72.75 85 GLU A N 1
ATOM 681 C CA . GLU A 1 85 ? -3.511 -23.793 -27.747 1.00 72.75 85 GLU A CA 1
ATOM 682 C C . GLU A 1 85 ? -2.072 -23.804 -27.212 1.00 72.75 85 GLU A C 1
ATOM 684 O O . GLU A 1 85 ? -1.206 -24.460 -27.781 1.00 72.75 85 GLU A O 1
ATOM 689 N N . ARG A 1 86 ? -1.817 -23.131 -26.078 1.00 68.44 86 ARG A N 1
ATOM 690 C CA . ARG A 1 86 ? -0.490 -23.032 -25.444 1.00 68.44 86 ARG A CA 1
ATOM 691 C C . ARG A 1 86 ? 0.587 -22.507 -26.398 1.00 68.44 86 ARG A C 1
ATOM 693 O O . ARG A 1 86 ? 1.751 -22.875 -26.271 1.00 68.44 86 ARG A O 1
ATOM 700 N N . GLU A 1 87 ? 0.201 -21.617 -27.309 1.00 72.50 87 GLU A N 1
ATOM 701 C CA . GLU A 1 87 ? 1.136 -20.934 -28.197 1.00 72.50 87 GLU A CA 1
ATOM 702 C C . GLU A 1 87 ? 2.181 -20.188 -27.366 1.00 72.50 87 GLU A C 1
ATOM 704 O O . GLU A 1 87 ? 1.841 -19.550 -26.363 1.00 72.50 87 GLU A O 1
ATOM 709 N N . HIS A 1 88 ? 3.442 -20.257 -27.781 1.00 72.88 88 HIS A N 1
ATOM 710 C CA . HIS A 1 88 ? 4.523 -19.519 -27.144 1.00 72.88 88 HIS A CA 1
ATOM 711 C C . HIS A 1 88 ? 4.578 -18.072 -27.656 1.00 72.88 88 HIS A C 1
ATOM 713 O O . HIS A 1 88 ? 4.420 -17.805 -28.843 1.00 72.88 88 HIS A O 1
ATOM 719 N N . GLY A 1 89 ? 4.875 -17.125 -26.764 1.00 74.06 89 GLY A N 1
ATOM 720 C CA . GLY A 1 89 ? 5.212 -15.744 -27.112 1.00 74.06 89 GLY A CA 1
ATOM 721 C C . GLY A 1 89 ? 4.042 -14.770 -27.275 1.00 74.06 89 GLY A C 1
ATOM 722 O O . GLY A 1 89 ? 4.251 -13.654 -27.760 1.00 74.06 89 GLY A O 1
ATOM 723 N N . ARG A 1 90 ? 2.826 -15.118 -26.846 1.00 77.38 90 ARG A N 1
ATOM 724 C CA . ARG A 1 90 ? 1.649 -14.229 -26.837 1.00 77.38 90 ARG A CA 1
ATOM 725 C C . ARG A 1 90 ? 1.775 -13.052 -25.862 1.00 77.38 90 ARG A C 1
ATOM 727 O O . ARG A 1 90 ? 1.113 -12.034 -26.052 1.00 77.38 90 ARG A O 1
ATOM 734 N N . LYS A 1 91 ? 2.610 -13.164 -24.828 1.00 75.62 91 LYS A N 1
ATOM 735 C CA . LYS A 1 91 ? 2.897 -12.111 -23.835 1.00 75.62 91 LYS A CA 1
ATOM 736 C C . LYS A 1 91 ? 4.392 -11.802 -23.715 1.00 75.62 91 LYS A C 1
ATOM 738 O O . LYS A 1 91 ? 4.830 -11.336 -22.663 1.00 75.62 91 LYS A O 1
ATOM 743 N N . ARG A 1 92 ? 5.170 -12.066 -24.772 1.00 79.81 92 ARG A N 1
ATOM 744 C CA . ARG A 1 92 ? 6.626 -11.829 -24.799 1.00 79.81 92 ARG A CA 1
ATOM 745 C C . ARG A 1 92 ? 7.007 -10.352 -24.731 1.00 79.81 92 ARG A C 1
ATOM 747 O O . ARG A 1 92 ? 8.090 -10.023 -24.266 1.00 79.81 92 ARG A O 1
ATOM 754 N N . VAL A 1 93 ? 6.121 -9.463 -25.178 1.00 84.94 93 VAL A N 1
ATOM 755 C CA . VAL A 1 93 ? 6.305 -8.020 -25.027 1.00 84.94 93 VAL A CA 1
ATOM 756 C C . VAL A 1 93 ? 5.822 -7.627 -23.642 1.00 84.94 93 VAL A C 1
ATOM 758 O O . VAL A 1 93 ? 4.652 -7.828 -23.313 1.00 84.94 93 VAL A O 1
ATOM 761 N N . TRP A 1 94 ? 6.716 -7.048 -22.850 1.00 83.94 94 TRP A N 1
ATOM 762 C CA . TRP A 1 94 ? 6.418 -6.454 -21.554 1.00 83.94 94 TRP A CA 1
ATOM 763 C C . TRP A 1 94 ? 6.553 -4.936 -21.677 1.00 83.94 94 TRP A C 1
ATOM 765 O O . TRP A 1 94 ? 7.614 -4.433 -22.032 1.00 83.94 94 TRP A O 1
ATOM 775 N N . HIS A 1 95 ? 5.460 -4.214 -21.442 1.00 85.38 95 HIS A N 1
ATOM 776 C CA . HIS A 1 95 ? 5.407 -2.758 -21.501 1.00 85.38 95 HIS A CA 1
ATOM 777 C C . HIS A 1 95 ? 5.098 -2.226 -20.105 1.00 85.38 95 HIS A C 1
ATOM 779 O O . HIS A 1 95 ? 4.030 -2.503 -19.564 1.00 85.38 95 HIS A O 1
ATOM 785 N N . CYS A 1 96 ? 6.037 -1.476 -19.536 1.00 83.94 96 CYS A N 1
ATOM 786 C CA . CYS A 1 96 ? 5.911 -0.845 -18.231 1.00 83.94 96 CYS A CA 1
ATOM 787 C C . CYS A 1 96 ? 5.961 0.672 -18.396 1.00 83.94 96 CYS A C 1
ATOM 789 O O . CYS A 1 96 ? 7.003 1.223 -18.740 1.00 83.94 96 CYS A O 1
ATOM 791 N N . SER A 1 97 ? 4.828 1.341 -18.202 1.00 83.19 97 SER A N 1
ATOM 792 C CA . SER A 1 97 ? 4.756 2.801 -18.271 1.00 83.19 97 SER A CA 1
ATOM 793 C C . SER A 1 97 ? 5.105 3.393 -16.910 1.00 83.19 97 SER A C 1
ATOM 795 O O . SER A 1 97 ? 4.401 3.109 -15.946 1.00 83.19 97 SER A O 1
ATOM 797 N N . LEU A 1 98 ? 6.152 4.215 -16.835 1.00 81.56 98 LEU A N 1
ATOM 798 C CA . LEU A 1 98 ? 6.543 4.955 -15.633 1.00 81.56 98 LEU A CA 1
ATOM 799 C C . LEU A 1 98 ? 6.118 6.420 -15.770 1.00 81.56 98 LEU A C 1
ATOM 801 O O . LEU A 1 98 ? 6.189 6.997 -16.852 1.00 81.56 98 LEU A O 1
ATOM 805 N N . ALA A 1 99 ? 5.668 7.018 -14.669 1.00 80.31 99 ALA A N 1
ATOM 806 C CA . ALA A 1 99 ? 5.269 8.419 -14.627 1.00 80.31 99 ALA A CA 1
ATOM 807 C C . ALA A 1 99 ? 5.677 9.078 -13.304 1.00 80.31 99 ALA A C 1
ATOM 809 O O . ALA A 1 99 ? 5.617 8.454 -12.232 1.00 80.31 99 ALA A O 1
ATOM 810 N N . ILE A 1 100 ? 6.046 10.353 -13.408 1.00 76.25 100 ILE A N 1
ATOM 811 C CA . ILE A 1 100 ? 6.199 11.295 -12.294 1.00 76.25 100 ILE A CA 1
ATOM 812 C C . ILE A 1 100 ? 4.889 12.050 -12.056 1.00 76.25 100 ILE A C 1
ATOM 814 O O . ILE A 1 100 ? 4.013 12.094 -12.924 1.00 76.25 100 ILE A O 1
ATOM 818 N N . LYS A 1 101 ? 4.725 12.639 -10.869 1.00 64.31 101 LYS A N 1
ATOM 819 C CA . LYS A 1 101 ? 3.521 13.422 -10.561 1.00 64.31 101 LYS A CA 1
ATOM 820 C C . LYS A 1 101 ? 3.539 14.768 -11.278 1.00 64.31 101 LYS A C 1
ATOM 822 O O . LYS A 1 101 ? 4.581 15.410 -11.401 1.00 64.31 101 LYS A O 1
ATOM 827 N N . ALA A 1 102 ? 2.351 15.238 -11.655 1.00 55.44 102 ALA A N 1
ATOM 828 C CA . ALA A 1 102 ? 2.159 16.616 -12.090 1.00 55.44 102 ALA A CA 1
ATOM 829 C C . ALA A 1 102 ? 2.651 17.576 -10.987 1.00 55.44 102 ALA A C 1
ATOM 831 O O . ALA A 1 102 ? 2.171 17.510 -9.856 1.00 55.44 102 ALA A O 1
ATOM 832 N N . GLY A 1 103 ? 3.631 18.426 -11.313 1.00 55.38 103 GLY A N 1
ATOM 833 C CA . GLY A 1 103 ? 4.241 19.388 -10.385 1.00 55.38 103 GLY A CA 1
ATOM 834 C C . GLY A 1 103 ? 5.669 19.066 -9.925 1.00 55.38 103 GLY A C 1
ATOM 835 O O . GLY A 1 103 ? 6.292 19.926 -9.317 1.00 55.38 103 GLY A O 1
ATOM 836 N N . GLN A 1 104 ? 6.222 17.889 -10.248 1.00 62.81 104 GLN A N 1
ATOM 837 C CA . GLN A 1 104 ? 7.617 17.526 -9.923 1.00 62.81 104 GLN A CA 1
ATOM 838 C C . GLN A 1 104 ? 8.666 18.106 -10.894 1.00 62.81 104 GLN A C 1
ATOM 840 O O . GLN A 1 104 ? 9.835 17.746 -10.816 1.00 62.81 104 GLN A O 1
ATOM 845 N N . GLY A 1 105 ? 8.265 19.017 -11.786 1.00 69.56 105 GLY A N 1
ATOM 846 C CA . GLY A 1 105 ? 9.122 19.508 -12.867 1.00 69.56 105 GLY A CA 1
ATOM 847 C C . GLY A 1 105 ? 9.277 18.492 -14.003 1.00 69.56 105 GLY A C 1
ATOM 848 O O . GLY A 1 105 ? 8.748 17.383 -13.940 1.00 69.56 105 GLY A O 1
ATOM 849 N N . ILE A 1 106 ? 9.950 18.903 -15.077 1.00 79.94 106 ILE A N 1
ATOM 850 C CA . ILE A 1 106 ? 10.327 18.018 -16.186 1.00 79.94 106 ILE A CA 1
ATOM 851 C C . ILE A 1 106 ? 11.702 17.444 -15.844 1.00 79.94 106 ILE A C 1
ATOM 853 O O . ILE A 1 106 ? 12.626 18.217 -15.606 1.00 79.94 106 ILE A O 1
ATOM 857 N N . LEU A 1 107 ? 11.818 16.116 -15.801 1.00 82.25 107 LEU A N 1
ATOM 858 C CA . LEU A 1 107 ? 13.109 15.445 -15.650 1.00 82.25 107 LEU A CA 1
ATOM 859 C C . LEU A 1 107 ? 13.876 15.474 -16.971 1.00 82.25 107 LEU A C 1
ATOM 861 O O . LEU A 1 107 ? 13.280 15.335 -18.041 1.00 82.25 107 LEU A O 1
ATOM 865 N N . THR A 1 108 ? 15.190 15.617 -16.873 1.00 85.62 108 THR A N 1
ATOM 866 C CA . THR A 1 108 ? 16.122 15.463 -17.992 1.00 85.62 108 THR A CA 1
ATOM 867 C C . THR A 1 108 ? 16.241 13.999 -18.417 1.00 85.62 108 THR A C 1
ATOM 869 O O . THR A 1 108 ? 15.956 13.083 -17.642 1.00 85.62 108 THR A O 1
ATOM 872 N N . ASP A 1 109 ? 16.729 13.759 -19.633 1.00 86.44 109 ASP A N 1
ATOM 873 C CA . ASP A 1 109 ? 16.958 12.407 -20.156 1.00 86.44 109 ASP A CA 1
ATOM 874 C C . ASP A 1 109 ? 17.915 11.600 -19.267 1.00 86.44 109 ASP A C 1
ATOM 876 O O . ASP A 1 109 ? 17.705 10.410 -19.055 1.00 86.44 109 ASP A O 1
ATOM 880 N N . GLN A 1 110 ? 18.923 12.248 -18.673 1.00 81.31 110 GLN A N 1
ATOM 881 C CA . GLN A 1 110 ? 19.861 11.603 -17.745 1.00 81.31 110 GLN A CA 1
ATOM 882 C C . GLN A 1 110 ? 19.176 11.155 -16.449 1.00 81.31 110 GLN A C 1
ATOM 884 O O . GLN A 1 110 ? 19.432 10.058 -15.952 1.00 81.31 110 GLN A O 1
ATOM 889 N N . GLU A 1 111 ? 18.278 11.977 -15.905 1.00 84.50 111 GLU A N 1
ATOM 890 C CA . GLU A 1 111 ? 17.491 11.618 -14.722 1.00 84.50 111 GLU A CA 1
ATOM 891 C C . GLU A 1 111 ? 16.492 10.500 -15.040 1.00 84.50 111 GLU A C 1
ATOM 893 O O . GLU A 1 111 ? 16.326 9.571 -14.245 1.00 84.50 111 GLU A O 1
ATOM 898 N N . TRP A 1 112 ? 15.869 10.538 -16.222 1.00 87.50 112 TRP A N 1
ATOM 899 C CA . TRP A 1 112 ? 15.030 9.444 -16.706 1.00 87.50 112 TRP A CA 1
ATOM 900 C C . TRP A 1 112 ? 15.821 8.149 -16.907 1.00 87.50 112 TRP A C 1
ATOM 902 O O . TRP A 1 112 ? 15.343 7.086 -16.512 1.00 87.50 112 TRP A O 1
ATOM 912 N N . GLU A 1 113 ? 17.031 8.211 -17.464 1.00 87.31 113 GLU A N 1
ATOM 913 C CA . GLU A 1 113 ? 17.909 7.049 -17.606 1.00 87.31 113 GLU A CA 1
ATOM 914 C C . GLU A 1 113 ? 18.269 6.461 -16.236 1.00 87.31 113 GLU A C 1
ATOM 916 O O . GLU A 1 113 ? 18.153 5.249 -16.048 1.00 87.31 113 GLU A O 1
ATOM 921 N N . ALA A 1 114 ? 18.651 7.298 -15.266 1.00 84.56 114 ALA A N 1
ATOM 922 C CA . ALA A 1 114 ? 18.979 6.855 -13.910 1.00 84.56 114 ALA A CA 1
ATOM 923 C C . ALA A 1 114 ? 17.796 6.129 -13.249 1.00 84.56 114 ALA A C 1
ATOM 925 O O . ALA A 1 114 ? 17.960 5.042 -12.694 1.00 84.56 114 ALA A O 1
ATOM 926 N N . VAL A 1 115 ? 16.590 6.684 -13.387 1.00 83.81 115 VAL A N 1
ATOM 927 C CA . VAL A 1 115 ? 15.336 6.063 -12.942 1.00 83.81 115 VAL A CA 1
ATOM 928 C C . VAL A 1 115 ? 15.100 4.703 -13.605 1.00 83.81 115 VAL A C 1
ATOM 930 O O . VAL A 1 115 ? 14.744 3.735 -12.931 1.00 83.81 115 VAL A O 1
ATOM 933 N N . ILE A 1 116 ? 15.265 4.619 -14.929 1.00 86.19 116 ILE A N 1
ATOM 934 C CA . ILE A 1 116 ? 15.032 3.382 -15.683 1.00 86.19 116 ILE A CA 1
ATOM 935 C C . ILE A 1 116 ? 16.047 2.317 -15.262 1.00 86.19 116 ILE A C 1
ATOM 937 O O . ILE A 1 116 ? 15.664 1.167 -15.052 1.00 86.19 116 ILE A O 1
ATOM 941 N N . ARG A 1 117 ? 17.321 2.691 -15.101 1.00 84.62 117 ARG A N 1
ATOM 942 C CA . ARG A 1 117 ? 18.383 1.786 -14.646 1.00 84.62 117 ARG A CA 1
ATOM 943 C C . ARG A 1 117 ? 18.116 1.266 -13.239 1.00 84.62 117 ARG A C 1
ATOM 945 O O . ARG A 1 117 ? 18.093 0.054 -13.071 1.00 84.62 117 ARG A O 1
ATOM 952 N N . ASP A 1 118 ? 17.824 2.140 -12.276 1.00 83.12 118 ASP A N 1
ATOM 953 C CA . ASP A 1 118 ? 17.472 1.736 -10.905 1.00 83.12 118 ASP A CA 1
ATOM 954 C C . ASP A 1 118 ? 16.288 0.757 -10.899 1.00 83.12 118 ASP A C 1
ATOM 956 O O . ASP A 1 118 ? 16.362 -0.318 -10.303 1.00 83.12 118 ASP A O 1
ATOM 960 N N . TYR A 1 119 ? 15.223 1.068 -11.644 1.00 82.62 119 TYR A N 1
ATOM 961 C CA . TYR A 1 119 ? 14.061 0.190 -11.733 1.00 82.62 119 TYR A CA 1
ATOM 962 C C . TYR A 1 119 ? 14.406 -1.181 -12.342 1.00 82.62 119 TYR A C 1
ATOM 964 O O . TYR A 1 119 ? 13.991 -2.214 -11.813 1.00 82.62 119 TYR A O 1
ATOM 972 N N . LEU A 1 120 ? 15.160 -1.219 -13.447 1.00 83.62 120 LEU A N 1
ATOM 973 C CA . LEU A 1 120 ? 15.548 -2.470 -14.108 1.00 83.62 120 LEU A CA 1
ATOM 974 C C . LEU A 1 120 ? 16.518 -3.306 -13.259 1.00 83.62 120 LEU A C 1
ATOM 976 O O . LEU A 1 120 ? 16.382 -4.530 -13.254 1.00 83.62 120 LEU A O 1
ATOM 980 N N . THR A 1 121 ? 17.439 -2.673 -12.526 1.00 82.62 121 THR A N 1
ATOM 981 C CA . THR A 1 121 ? 18.356 -3.339 -11.585 1.00 82.62 121 THR A CA 1
ATOM 982 C C . THR A 1 121 ? 17.591 -3.935 -10.408 1.00 82.62 121 THR A C 1
ATOM 984 O O . THR A 1 121 ? 17.766 -5.109 -10.103 1.00 82.62 121 THR A O 1
ATOM 987 N N . ARG A 1 122 ? 16.647 -3.201 -9.800 1.00 78.75 122 ARG A N 1
ATOM 988 C CA . ARG A 1 122 ? 15.781 -3.745 -8.731 1.00 78.75 122 ARG A CA 1
ATOM 989 C C . ARG A 1 122 ? 14.913 -4.906 -9.211 1.00 78.75 122 ARG A C 1
ATOM 991 O O . ARG A 1 122 ? 14.607 -5.816 -8.449 1.00 78.75 122 ARG A O 1
ATOM 998 N N . MET A 1 123 ? 14.507 -4.877 -10.478 1.00 77.62 123 MET A N 1
ATOM 999 C CA . MET A 1 123 ? 13.805 -5.980 -11.139 1.00 77.62 123 MET A CA 1
ATOM 1000 C C . MET A 1 123 ? 14.741 -7.118 -11.566 1.00 77.62 123 MET A C 1
ATOM 1002 O O . MET A 1 123 ? 14.256 -8.108 -12.112 1.00 77.62 123 MET A O 1
ATOM 1006 N N . ASN A 1 124 ? 16.049 -6.984 -11.334 1.00 77.19 124 ASN A N 1
ATOM 1007 C CA . ASN A 1 124 ? 17.097 -7.928 -11.706 1.00 77.19 124 ASN A CA 1
ATOM 1008 C C . ASN A 1 124 ? 17.127 -8.251 -13.218 1.00 77.19 124 ASN A C 1
ATOM 1010 O O . ASN A 1 124 ? 17.465 -9.354 -13.642 1.00 77.19 124 ASN A O 1
ATOM 1014 N N . ILE A 1 125 ? 16.690 -7.302 -14.055 1.00 77.88 125 ILE A N 1
ATOM 1015 C CA . ILE A 1 125 ? 16.650 -7.437 -15.524 1.00 77.88 125 ILE A CA 1
ATOM 1016 C C . ILE A 1 125 ? 18.005 -7.077 -16.144 1.00 77.88 125 ILE A C 1
ATOM 1018 O O . ILE A 1 125 ? 18.378 -7.631 -17.179 1.00 77.88 125 ILE A O 1
ATOM 1022 N N . ILE A 1 126 ? 18.708 -6.131 -15.528 1.00 76.62 126 ILE A N 1
ATOM 1023 C CA . ILE A 1 126 ? 20.071 -5.720 -15.869 1.00 76.62 126 ILE A CA 1
ATOM 1024 C C . ILE A 1 126 ? 20.952 -5.920 -14.637 1.00 76.62 126 ILE A C 1
ATOM 1026 O O . ILE A 1 126 ? 20.417 -5.903 -13.529 1.00 76.62 126 ILE A O 1
ATOM 1030 N N . ASP A 1 127 ? 22.255 -6.108 -14.856 1.00 66.31 127 ASP A N 1
ATOM 1031 C CA . ASP A 1 127 ? 23.227 -6.532 -13.842 1.00 66.31 127 ASP A CA 1
ATOM 1032 C C . ASP A 1 127 ? 23.017 -5.833 -12.482 1.00 66.31 127 ASP A C 1
ATOM 1034 O O . ASP A 1 127 ? 23.212 -4.624 -12.335 1.00 66.31 127 ASP A O 1
ATOM 1038 N N . GLY A 1 128 ? 22.580 -6.632 -11.510 1.00 52.88 128 GLY A N 1
ATOM 1039 C CA . GLY A 1 128 ? 22.770 -6.442 -10.076 1.00 52.88 128 GLY A CA 1
ATOM 1040 C C . GLY A 1 128 ? 23.526 -7.664 -9.548 1.00 52.88 128 GLY A C 1
ATOM 1041 O O . GLY A 1 128 ? 23.662 -8.650 -10.270 1.00 52.88 128 GLY A O 1
ATOM 1042 N N . ASP A 1 129 ? 24.017 -7.620 -8.315 1.00 53.56 129 ASP A N 1
ATOM 1043 C CA . ASP A 1 129 ? 24.920 -8.635 -7.737 1.00 53.56 129 ASP A CA 1
ATOM 1044 C C . ASP A 1 129 ? 24.288 -10.046 -7.537 1.00 53.56 129 ASP A C 1
ATOM 1046 O O . ASP A 1 129 ? 24.912 -10.931 -6.953 1.00 53.56 129 ASP A O 1
ATOM 1050 N N . ASP A 1 130 ? 23.075 -10.278 -8.059 1.00 56.22 130 ASP A N 1
ATOM 1051 C CA . ASP A 1 130 ? 22.251 -11.484 -7.917 1.00 56.22 130 ASP A CA 1
ATOM 1052 C C . ASP A 1 130 ? 22.136 -12.301 -9.226 1.00 56.22 130 ASP A C 1
ATOM 1054 O O . ASP A 1 130 ? 22.387 -11.819 -10.332 1.00 56.22 130 ASP A O 1
ATOM 1058 N N . GLU A 1 131 ? 21.681 -13.559 -9.127 1.00 60.19 131 GLU A N 1
ATOM 1059 C CA . GLU A 1 131 ? 21.353 -14.395 -10.292 1.00 60.19 131 GLU A CA 1
ATOM 1060 C C . GLU A 1 131 ? 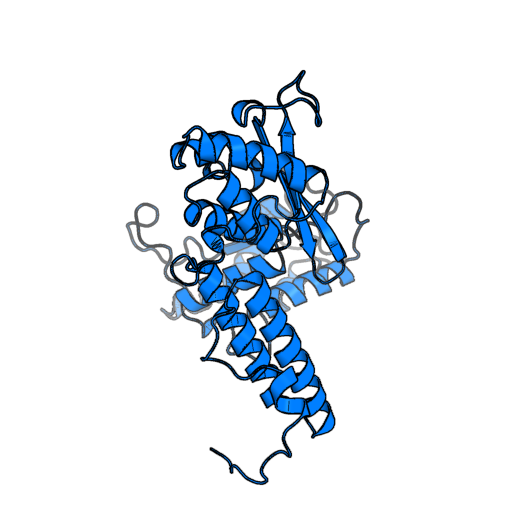20.304 -13.696 -11.179 1.00 60.19 131 GLU A C 1
ATOM 1062 O O . GLU A 1 131 ? 19.145 -13.592 -10.784 1.00 60.19 131 GLU A O 1
ATOM 1067 N N . GLY A 1 132 ? 20.689 -13.214 -12.368 1.00 63.00 132 GLY A N 1
ATOM 1068 C CA . GLY A 1 132 ? 19.832 -12.409 -13.254 1.00 63.00 132 GLY A CA 1
ATOM 1069 C C . GLY A 1 132 ? 18.431 -12.990 -13.518 1.00 63.00 132 GLY A C 1
ATOM 1070 O O . GLY A 1 132 ? 18.211 -14.195 -13.421 1.00 63.00 132 GLY A O 1
ATOM 1071 N N . TRP A 1 133 ? 17.467 -12.152 -13.925 1.00 67.62 133 TRP A N 1
ATOM 1072 C CA . TRP A 1 133 ? 16.032 -12.471 -14.108 1.00 67.62 133 TRP A CA 1
ATOM 1073 C C . TRP A 1 133 ? 15.712 -13.831 -14.759 1.00 67.62 133 TRP A C 1
ATOM 1075 O O . TRP A 1 133 ? 14.677 -14.448 -14.467 1.00 67.62 133 TRP A O 1
ATOM 1085 N N . GLU A 1 134 ? 16.570 -14.303 -15.666 1.00 64.00 134 GLU A N 1
ATOM 1086 C CA . GLU A 1 134 ? 16.440 -15.591 -16.354 1.00 64.00 134 GLU A CA 1
ATOM 1087 C C . GLU A 1 134 ? 16.554 -16.801 -15.413 1.00 64.00 134 GLU A C 1
ATOM 1089 O O . GLU A 1 134 ? 15.830 -17.776 -15.623 1.00 64.00 134 GLU A O 1
ATOM 1094 N N . ALA A 1 135 ? 17.361 -16.709 -14.353 1.00 68.69 135 ALA A N 1
ATOM 1095 C CA . ALA A 1 135 ? 17.568 -17.759 -13.355 1.00 68.69 135 ALA A CA 1
ATOM 1096 C C . ALA A 1 135 ? 16.384 -17.910 -12.379 1.00 68.69 135 ALA A C 1
ATOM 1098 O O . ALA A 1 135 ? 16.146 -18.989 -11.839 1.00 68.69 135 ALA A O 1
ATOM 1099 N N . LEU A 1 136 ? 15.582 -16.855 -12.200 1.00 70.75 136 LEU A N 1
ATOM 1100 C CA . LEU A 1 136 ? 14.446 -16.864 -11.277 1.00 70.75 136 LEU A CA 1
ATOM 1101 C C . LEU A 1 136 ? 13.271 -17.708 -11.800 1.00 70.75 136 LEU A C 1
ATOM 1103 O O . LEU A 1 136 ? 12.786 -17.509 -12.917 1.00 70.75 136 LEU A O 1
ATOM 1107 N N . ASP A 1 137 ? 12.718 -18.586 -10.960 1.00 73.62 137 ASP A N 1
ATOM 1108 C CA . ASP A 1 137 ? 11.467 -19.285 -11.271 1.00 73.62 137 ASP A CA 1
ATOM 1109 C C . ASP A 1 137 ? 10.245 -18.331 -11.292 1.00 73.62 137 ASP A C 1
ATOM 1111 O O . ASP A 1 137 ? 10.305 -17.161 -10.904 1.00 73.62 137 ASP A O 1
ATOM 1115 N N . GLY A 1 138 ? 9.084 -18.817 -11.745 1.00 61.41 138 GLY A N 1
ATOM 1116 C CA . GLY A 1 138 ? 7.874 -17.989 -11.850 1.00 61.41 138 GLY A CA 1
ATOM 1117 C C . GLY A 1 138 ? 7.381 -17.394 -10.520 1.00 61.41 138 GLY A C 1
ATOM 1118 O O . GLY A 1 138 ? 6.843 -16.284 -10.511 1.00 61.41 138 GLY A O 1
ATOM 1119 N N . LYS A 1 139 ? 7.575 -18.093 -9.394 1.00 64.25 139 LYS A N 1
ATOM 1120 C CA . LYS A 1 139 ? 7.150 -17.642 -8.060 1.00 64.25 139 LYS A CA 1
ATOM 1121 C C . LYS A 1 139 ? 8.139 -16.622 -7.498 1.00 64.25 139 LYS A C 1
ATOM 1123 O O . LYS A 1 139 ? 7.714 -15.620 -6.927 1.00 64.25 139 LYS A O 1
ATOM 1128 N N . ALA A 1 140 ? 9.436 -16.837 -7.698 1.00 65.69 140 ALA A N 1
ATOM 1129 C CA . ALA A 1 140 ? 10.506 -15.894 -7.401 1.00 65.69 140 ALA A CA 1
ATOM 1130 C C . ALA A 1 140 ? 10.322 -14.589 -8.185 1.00 65.69 140 ALA A C 1
ATOM 1132 O O . ALA A 1 140 ? 10.275 -13.528 -7.569 1.00 65.69 140 ALA A O 1
ATOM 1133 N N . ARG A 1 141 ? 10.052 -14.659 -9.497 1.00 65.88 141 ARG A N 1
ATOM 1134 C CA . ARG A 1 141 ? 9.708 -13.480 -10.314 1.00 65.88 141 ARG A CA 1
ATOM 1135 C C . ARG A 1 141 ? 8.485 -12.741 -9.779 1.00 65.88 141 ARG A C 1
ATOM 1137 O O . ARG A 1 141 ? 8.508 -11.521 -9.679 1.00 65.88 141 ARG A O 1
ATOM 1144 N N . SER A 1 142 ? 7.417 -13.456 -9.414 1.00 60.56 142 SER A N 1
ATOM 1145 C CA . SER A 1 142 ? 6.213 -12.825 -8.852 1.00 60.56 142 SER A CA 1
ATOM 1146 C C . SER A 1 142 ? 6.489 -12.128 -7.517 1.00 60.56 142 SER A C 1
ATOM 1148 O O . SER A 1 142 ? 5.961 -11.041 -7.281 1.00 60.56 142 SER A O 1
ATOM 1150 N N . ARG A 1 143 ? 7.315 -12.729 -6.650 1.00 64.62 143 ARG A N 1
ATOM 1151 C CA . ARG A 1 143 ? 7.739 -12.124 -5.380 1.00 64.62 143 ARG A CA 1
ATOM 1152 C C . ARG A 1 143 ? 8.600 -10.887 -5.610 1.00 64.62 143 ARG A C 1
ATOM 1154 O O . ARG A 1 143 ? 8.298 -9.860 -5.017 1.00 64.62 143 ARG A O 1
ATOM 1161 N N . LEU A 1 144 ? 9.576 -10.951 -6.517 1.00 65.00 144 LEU A N 1
ATOM 1162 C CA . LEU A 1 144 ? 10.431 -9.815 -6.863 1.00 65.00 144 LEU A CA 1
ATOM 1163 C C . LEU A 1 144 ? 9.615 -8.651 -7.434 1.00 65.00 144 LEU A C 1
ATOM 1165 O O . LEU A 1 144 ? 9.711 -7.537 -6.936 1.00 65.00 144 LEU A O 1
ATOM 1169 N N . VAL A 1 145 ? 8.719 -8.920 -8.393 1.00 62.75 145 VAL A N 1
ATOM 1170 C CA . VAL A 1 145 ? 7.784 -7.912 -8.926 1.00 62.75 145 VAL A CA 1
ATOM 1171 C C . VAL A 1 145 ? 6.977 -7.274 -7.800 1.00 62.75 145 VAL A C 1
ATOM 1173 O O . VAL A 1 145 ? 6.830 -6.060 -7.778 1.00 62.75 145 VAL A O 1
ATOM 1176 N N . THR A 1 146 ? 6.469 -8.077 -6.860 1.00 58.12 146 THR A N 1
ATOM 1177 C CA . THR A 1 146 ? 5.685 -7.584 -5.717 1.00 58.12 146 THR A CA 1
ATOM 1178 C C . THR A 1 146 ? 6.536 -6.754 -4.752 1.00 58.12 146 THR A C 1
ATOM 1180 O O . THR A 1 146 ? 6.051 -5.760 -4.222 1.00 58.12 146 THR A O 1
ATOM 1183 N N . ALA A 1 147 ? 7.797 -7.123 -4.533 1.00 59.81 147 ALA A N 1
ATOM 1184 C CA . ALA A 1 147 ? 8.718 -6.406 -3.655 1.00 59.81 147 ALA A CA 1
ATOM 1185 C C . ALA A 1 147 ? 9.161 -5.064 -4.261 1.00 59.81 147 ALA A C 1
ATOM 1187 O O . ALA A 1 147 ? 9.086 -4.032 -3.598 1.00 59.81 147 ALA A O 1
ATOM 1188 N N . VAL A 1 148 ? 9.536 -5.045 -5.544 1.00 61.81 148 VAL A N 1
ATOM 1189 C CA . VAL A 1 148 ? 9.856 -3.804 -6.268 1.00 61.81 148 VAL A CA 1
ATOM 1190 C C . VAL A 1 148 ? 8.619 -2.923 -6.381 1.00 61.81 148 VAL A C 1
ATOM 1192 O O . VAL A 1 148 ? 8.693 -1.716 -6.177 1.00 61.81 148 VAL A O 1
ATOM 1195 N N . ALA A 1 149 ? 7.455 -3.514 -6.655 1.00 55.88 149 ALA A N 1
ATOM 1196 C CA . ALA A 1 149 ? 6.177 -2.819 -6.600 1.00 55.88 149 ALA A CA 1
ATOM 1197 C C . ALA A 1 149 ? 5.941 -2.172 -5.235 1.00 55.88 149 ALA A C 1
ATOM 1199 O O . ALA A 1 149 ? 5.580 -1.006 -5.169 1.00 55.88 149 ALA A O 1
ATOM 1200 N N . ALA A 1 150 ? 6.178 -2.899 -4.148 1.00 54.91 150 ALA A N 1
ATOM 1201 C CA . ALA A 1 150 ? 6.017 -2.375 -2.804 1.00 54.91 150 ALA A CA 1
ATOM 1202 C C . ALA A 1 150 ? 6.960 -1.189 -2.517 1.00 54.91 150 ALA A C 1
ATOM 1204 O O . ALA A 1 150 ? 6.537 -0.207 -1.915 1.00 54.91 150 ALA A O 1
ATOM 1205 N N . SER A 1 151 ? 8.208 -1.238 -2.993 1.00 55.25 151 SER A N 1
ATOM 1206 C CA . SER A 1 151 ? 9.204 -0.186 -2.744 1.00 55.25 151 SER A CA 1
ATOM 1207 C C . SER A 1 151 ? 9.146 0.996 -3.720 1.00 55.25 151 SER A C 1
ATOM 1209 O O . SER A 1 151 ? 9.655 2.069 -3.410 1.00 55.25 151 SER A O 1
ATOM 1211 N N . THR A 1 152 ? 8.524 0.833 -4.893 1.00 54.50 152 THR A N 1
ATOM 1212 C CA . THR A 1 152 ? 8.448 1.875 -5.940 1.00 54.50 152 THR A CA 1
ATOM 1213 C C . THR A 1 152 ? 7.025 2.382 -6.208 1.00 54.50 152 THR A C 1
ATOM 1215 O O . THR A 1 152 ? 6.866 3.455 -6.801 1.00 54.50 152 THR A O 1
ATOM 1218 N N . MET A 1 153 ? 5.995 1.649 -5.749 1.00 63.47 153 MET A N 1
ATOM 1219 C CA . MET A 1 153 ? 4.562 1.934 -5.927 1.00 63.47 153 MET A CA 1
ATOM 1220 C C . MET A 1 153 ? 3.821 2.026 -4.586 1.00 63.47 153 MET A C 1
ATOM 1222 O O . MET A 1 153 ? 3.161 1.069 -4.159 1.00 63.47 153 MET A O 1
ATOM 1226 N N . PRO A 1 154 ? 3.806 3.219 -3.972 1.00 69.25 154 PRO A N 1
ATOM 1227 C CA . PRO A 1 154 ? 3.110 3.463 -2.714 1.00 69.25 154 PRO A CA 1
ATOM 1228 C C . PRO A 1 154 ? 1.661 2.959 -2.695 1.00 69.25 154 PRO A C 1
ATOM 1230 O O . PRO A 1 154 ? 1.232 2.347 -1.727 1.00 69.25 154 PRO A O 1
ATOM 1233 N N . ARG A 1 155 ? 0.910 3.111 -3.795 1.00 77.81 155 ARG A N 1
ATOM 1234 C CA . ARG A 1 155 ? -0.489 2.652 -3.875 1.00 77.81 155 ARG A CA 1
ATOM 1235 C C . ARG A 1 155 ? -0.647 1.138 -3.718 1.00 77.81 155 ARG A C 1
ATOM 1237 O O . ARG A 1 155 ? -1.590 0.698 -3.071 1.00 77.81 155 ARG A O 1
ATOM 1244 N N . GLN A 1 156 ? 0.223 0.342 -4.344 1.00 71.62 156 GLN A N 1
ATOM 1245 C CA . GLN A 1 156 ? 0.124 -1.122 -4.275 1.00 71.62 156 GLN A CA 1
ATOM 1246 C C . GLN A 1 156 ? 0.599 -1.635 -2.917 1.00 71.62 156 GLN A C 1
ATOM 1248 O O . GLN A 1 156 ? -0.049 -2.505 -2.341 1.00 71.62 156 GLN A O 1
ATOM 1253 N N . TYR A 1 157 ? 1.678 -1.048 -2.389 1.00 74.62 157 TYR A N 1
ATOM 1254 C CA . TYR A 1 157 ? 2.150 -1.299 -1.030 1.00 74.62 157 TYR A CA 1
ATOM 1255 C C . TYR A 1 157 ? 1.059 -1.020 0.006 1.00 74.62 157 TYR A C 1
ATOM 1257 O O . TYR A 1 157 ? 0.654 -1.916 0.743 1.00 74.62 157 TYR A O 1
ATOM 1265 N N . VAL A 1 158 ? 0.520 0.204 -0.003 1.00 84.06 158 VAL A N 1
ATOM 1266 C CA . VAL A 1 158 ? -0.549 0.628 0.906 1.00 84.06 158 VAL A CA 1
ATOM 1267 C C . VAL A 1 158 ? -1.791 -0.233 0.713 1.00 84.06 158 VAL A C 1
ATOM 1269 O O . VAL A 1 158 ? -2.363 -0.687 1.696 1.00 84.06 158 VAL A O 1
ATOM 1272 N N . GLY A 1 159 ? -2.184 -0.518 -0.532 1.00 87.00 159 GLY A N 1
ATOM 1273 C CA . GLY A 1 159 ? -3.323 -1.385 -0.833 1.00 87.00 159 GLY A CA 1
ATOM 1274 C C . GLY A 1 159 ? -3.187 -2.777 -0.216 1.00 87.00 159 GLY A C 1
ATOM 1275 O O . GLY A 1 159 ? -4.111 -3.218 0.457 1.00 87.00 159 GLY A O 1
ATOM 1276 N N . ARG A 1 160 ? -2.024 -3.430 -0.365 1.00 84.06 160 ARG A N 1
ATOM 1277 C CA . ARG A 1 160 ? -1.765 -4.767 0.200 1.00 84.06 160 ARG A CA 1
ATOM 1278 C C . ARG A 1 160 ? -1.861 -4.771 1.725 1.00 84.06 160 ARG A C 1
ATOM 1280 O O . ARG A 1 160 ? -2.459 -5.683 2.289 1.00 84.06 160 ARG A O 1
ATOM 1287 N N . ILE A 1 161 ? -1.280 -3.771 2.387 1.00 86.94 161 ILE A N 1
ATOM 1288 C CA . ILE A 1 161 ? -1.310 -3.690 3.852 1.00 86.94 161 ILE A CA 1
ATOM 1289 C C . ILE A 1 161 ? -2.728 -3.390 4.339 1.00 86.94 161 ILE A C 1
ATOM 1291 O O . ILE A 1 161 ? -3.223 -4.076 5.223 1.00 86.94 161 ILE A O 1
ATOM 1295 N N . VAL A 1 162 ? -3.415 -2.417 3.733 1.00 93.75 162 VAL A N 1
ATOM 1296 C CA . VAL A 1 162 ? -4.802 -2.077 4.090 1.00 93.75 162 VAL A CA 1
ATOM 1297 C C . VAL A 1 162 ? -5.732 -3.276 3.886 1.00 93.75 162 VAL A C 1
ATOM 1299 O O . VAL A 1 162 ? -6.575 -3.537 4.742 1.00 93.75 162 VAL A O 1
ATOM 1302 N N . GLU A 1 163 ? -5.550 -4.041 2.808 1.00 92.94 163 GLU A N 1
ATOM 1303 C CA . GLU A 1 163 ? -6.288 -5.281 2.558 1.00 92.94 163 GLU A CA 1
ATOM 1304 C C . GLU A 1 163 ? -6.003 -6.341 3.631 1.00 92.94 163 GLU A C 1
ATOM 1306 O O . GLU A 1 163 ? -6.933 -6.974 4.133 1.00 92.94 163 GLU A O 1
ATOM 1311 N N . ALA A 1 164 ? -4.737 -6.523 4.019 1.00 90.44 164 ALA A N 1
ATOM 1312 C CA . ALA A 1 164 ? -4.364 -7.445 5.086 1.00 90.44 164 ALA A CA 1
ATOM 1313 C C . ALA A 1 164 ? -4.956 -7.033 6.442 1.00 90.44 164 ALA A C 1
ATOM 1315 O O . ALA A 1 164 ? -5.509 -7.880 7.144 1.00 90.44 164 ALA A O 1
ATOM 1316 N N . CYS A 1 165 ? -4.906 -5.740 6.784 1.00 94.81 165 CYS A N 1
ATOM 1317 C CA . CYS A 1 165 ? -5.548 -5.201 7.980 1.00 94.81 165 CYS A CA 1
ATOM 1318 C C . CYS A 1 165 ? -7.052 -5.479 7.961 1.00 94.81 165 CYS A C 1
ATOM 1320 O O . CYS A 1 165 ? -7.576 -5.997 8.939 1.00 94.81 165 CYS A O 1
ATOM 1322 N N . ALA A 1 166 ? -7.733 -5.187 6.849 1.00 96.00 166 ALA A N 1
ATOM 1323 C CA . ALA A 1 166 ? -9.174 -5.378 6.730 1.00 96.00 166 ALA A CA 1
ATOM 1324 C C . ALA A 1 166 ? -9.594 -6.847 6.882 1.00 96.00 166 ALA A C 1
ATOM 1326 O O . ALA A 1 166 ? -10.541 -7.136 7.609 1.00 96.00 166 ALA A O 1
ATOM 1327 N N . LYS A 1 167 ? -8.859 -7.772 6.251 1.00 93.50 167 LYS A N 1
ATOM 1328 C CA . LYS A 1 167 ? -9.097 -9.222 6.353 1.00 93.50 167 LYS A CA 1
ATOM 1329 C C . LYS A 1 167 ? -8.858 -9.780 7.755 1.00 93.50 167 LYS A C 1
ATOM 1331 O O . LYS A 1 167 ? -9.452 -10.790 8.112 1.00 93.50 167 LYS A O 1
ATOM 1336 N N . ALA A 1 168 ? -7.960 -9.165 8.517 1.00 93.69 168 ALA A N 1
ATOM 1337 C CA . ALA A 1 168 ? -7.634 -9.582 9.876 1.00 93.69 168 ALA A CA 1
ATOM 1338 C C . ALA A 1 168 ? -8.529 -8.944 10.952 1.00 93.69 168 ALA A C 1
ATOM 1340 O O . ALA A 1 168 ? -8.420 -9.298 12.127 1.00 93.69 168 ALA A O 1
ATOM 1341 N N . SER A 1 169 ? -9.366 -7.979 10.573 1.00 96.25 169 SER A N 1
ATOM 1342 C CA . SER A 1 169 ? -10.268 -7.272 11.478 1.00 96.25 169 SER A CA 1
ATOM 1343 C C . SER A 1 169 ? -11.635 -7.931 11.534 1.00 96.25 169 SER A C 1
ATOM 1345 O O . SER A 1 169 ? -12.206 -8.286 10.506 1.00 96.25 169 SER A O 1
ATOM 1347 N N . HIS A 1 170 ? -12.188 -8.023 12.740 1.00 94.56 170 HIS A N 1
ATOM 1348 C CA . HIS A 1 170 ? -13.562 -8.468 12.966 1.00 94.56 170 HIS A CA 1
ATOM 1349 C C . HIS A 1 170 ? -14.548 -7.295 13.047 1.00 94.56 170 HIS A C 1
ATOM 1351 O O . HIS A 1 170 ? -15.757 -7.496 12.926 1.00 94.56 170 HIS A O 1
ATOM 1357 N N . SER A 1 171 ? -14.052 -6.077 13.260 1.00 96.75 171 SER A N 1
ATOM 1358 C CA . SER A 1 171 ? -14.852 -4.863 13.405 1.00 96.75 171 SER A CA 1
ATOM 1359 C C . SER A 1 171 ? -14.154 -3.634 12.816 1.00 96.75 171 SER A C 1
ATOM 1361 O O . SER A 1 171 ? -12.942 -3.615 12.579 1.00 96.75 171 SER A O 1
ATOM 1363 N N . GLU A 1 172 ? -14.930 -2.572 12.595 1.00 97.81 172 GLU A N 1
ATOM 1364 C CA . GLU A 1 172 ? -14.428 -1.312 12.040 1.00 97.81 172 GLU A CA 1
ATOM 1365 C C . GLU A 1 172 ? -13.390 -0.634 12.950 1.00 97.81 172 GLU A C 1
ATOM 1367 O O . GLU A 1 172 ? -12.405 -0.087 12.458 1.00 97.81 172 GLU A O 1
ATOM 1372 N N . ASP A 1 173 ? -13.560 -0.705 14.272 1.00 97.31 173 ASP A N 1
ATOM 1373 C CA . ASP A 1 173 ? -12.601 -0.156 15.233 1.00 97.31 173 ASP A CA 1
ATOM 1374 C C . ASP A 1 173 ? -11.260 -0.910 15.218 1.00 97.31 173 ASP A C 1
ATOM 1376 O O . ASP A 1 173 ? -10.201 -0.278 15.213 1.00 97.31 173 ASP A O 1
ATOM 1380 N N . GLU A 1 174 ? -11.287 -2.244 15.106 1.00 96.31 174 GLU A N 1
ATOM 1381 C CA . GLU A 1 174 ? -10.076 -3.057 14.950 1.00 96.31 174 GLU A CA 1
ATOM 1382 C C . GLU A 1 174 ? -9.335 -2.715 13.655 1.00 96.31 174 GLU A C 1
ATOM 1384 O O . GLU A 1 174 ? -8.108 -2.634 13.643 1.00 96.31 174 GLU A O 1
ATOM 1389 N N . PHE A 1 175 ? -10.058 -2.496 12.552 1.00 97.50 175 PHE A N 1
ATOM 1390 C CA . PHE A 1 175 ? -9.453 -2.083 11.281 1.00 97.50 175 PHE A CA 1
ATOM 1391 C C . PHE A 1 175 ? -8.714 -0.752 11.401 1.00 97.50 175 PHE A C 1
ATOM 1393 O O . PHE A 1 175 ? -7.574 -0.641 10.946 1.00 97.50 175 PHE A O 1
ATOM 1400 N N . ILE A 1 176 ? -9.330 0.239 12.051 1.00 97.25 176 ILE A N 1
ATOM 1401 C CA . ILE A 1 176 ? -8.702 1.542 12.284 1.00 97.25 176 ILE A CA 1
ATOM 1402 C C . ILE A 1 176 ? -7.418 1.361 13.096 1.00 97.25 176 ILE A C 1
ATOM 1404 O O . ILE A 1 176 ? -6.371 1.875 12.697 1.00 97.25 176 ILE A O 1
ATOM 1408 N N . ARG A 1 177 ? -7.459 0.598 14.195 1.00 95.81 177 ARG A N 1
ATOM 1409 C CA . ARG A 1 177 ? -6.274 0.355 15.031 1.00 95.81 177 ARG A CA 1
ATOM 1410 C C . ARG A 1 177 ? -5.174 -0.396 14.280 1.00 95.81 177 ARG A C 1
ATOM 1412 O O . ARG A 1 177 ? -4.028 0.051 14.312 1.00 95.81 177 ARG A O 1
ATOM 1419 N N . ARG A 1 178 ? -5.503 -1.457 13.531 1.00 95.06 178 ARG A N 1
ATOM 1420 C CA . ARG A 1 178 ? -4.534 -2.200 12.701 1.00 95.06 178 ARG A CA 1
ATOM 1421 C C . ARG A 1 178 ? -3.899 -1.310 11.630 1.00 95.06 178 ARG A C 1
ATOM 1423 O O . ARG A 1 178 ? -2.681 -1.297 11.510 1.00 95.06 178 ARG A O 1
ATOM 1430 N N . ALA A 1 179 ? -4.682 -0.507 10.909 1.00 94.44 179 ALA A N 1
ATOM 1431 C CA . ALA A 1 179 ? -4.140 0.411 9.905 1.00 94.44 179 ALA A CA 1
ATOM 1432 C C . ALA A 1 179 ? -3.195 1.453 10.531 1.00 94.44 179 ALA A C 1
ATOM 1434 O O . ALA A 1 179 ? -2.123 1.731 9.995 1.00 94.44 179 ALA A O 1
ATOM 1435 N N . ARG A 1 180 ? -3.560 2.003 11.695 1.00 92.50 180 ARG A N 1
ATOM 1436 C CA . ARG A 1 180 ? -2.719 2.962 12.427 1.00 92.50 180 ARG A CA 1
ATOM 1437 C C . ARG A 1 180 ? -1.439 2.333 12.970 1.00 92.50 180 ARG A C 1
ATOM 1439 O O . ARG A 1 180 ? -0.398 2.985 12.968 1.00 92.50 180 ARG A O 1
ATOM 1446 N N . ARG A 1 181 ? -1.491 1.063 13.380 1.00 88.81 181 ARG A N 1
ATOM 1447 C CA . ARG A 1 181 ? -0.327 0.284 13.829 1.00 88.81 181 ARG A CA 1
ATOM 1448 C C . ARG A 1 181 ? 0.735 0.112 12.738 1.00 88.81 181 ARG A C 1
ATOM 1450 O O . ARG A 1 181 ? 1.926 0.076 13.040 1.00 88.81 181 ARG A O 1
ATOM 1457 N N . GLU A 1 182 ? 0.314 0.084 11.477 1.00 85.94 182 GLU A N 1
ATOM 1458 C CA . GLU A 1 182 ? 1.201 0.060 10.306 1.00 85.94 182 GLU A CA 1
ATOM 1459 C C . GLU A 1 182 ? 1.826 1.433 9.989 1.00 85.94 182 GLU A C 1
ATOM 1461 O O . GLU A 1 182 ? 2.572 1.575 9.022 1.00 85.94 182 GLU A O 1
ATOM 1466 N N . GLY A 1 183 ? 1.549 2.455 10.808 1.00 86.12 183 GLY A N 1
ATOM 1467 C CA . GLY A 1 183 ? 2.061 3.814 10.634 1.00 86.12 183 GLY A CA 1
ATOM 1468 C C . GLY A 1 183 ? 1.237 4.667 9.670 1.00 86.12 183 GLY A C 1
ATOM 1469 O O . GLY A 1 183 ? 1.648 5.776 9.329 1.00 86.12 183 GLY A O 1
ATOM 1470 N N . PHE A 1 184 ? 0.073 4.187 9.222 1.00 90.94 184 PHE A N 1
ATOM 1471 C CA . PHE A 1 184 ? -0.828 4.996 8.412 1.00 90.94 184 PHE A CA 1
ATOM 1472 C C . PHE A 1 184 ? -1.611 5.989 9.270 1.00 90.94 184 PHE A C 1
ATOM 1474 O O . PHE A 1 184 ? -2.131 5.657 10.336 1.00 90.94 184 PHE A O 1
ATOM 1481 N N . SER A 1 185 ? -1.802 7.197 8.746 1.00 93.19 185 SER A N 1
ATOM 1482 C CA . SER A 1 185 ? -2.893 8.056 9.204 1.00 93.19 185 SER A CA 1
ATOM 1483 C C . SER A 1 185 ? -4.156 7.682 8.425 1.00 93.19 185 SER A C 1
ATOM 1485 O O . SER A 1 185 ? -4.130 7.587 7.198 1.00 93.19 185 SER A O 1
ATOM 1487 N N . ILE A 1 186 ? -5.254 7.429 9.138 1.00 96.56 186 ILE A N 1
ATOM 1488 C CA . ILE A 1 186 ? -6.544 7.058 8.556 1.00 96.56 186 ILE A CA 1
ATOM 1489 C C . ILE A 1 186 ? -7.603 8.087 8.962 1.00 96.56 186 ILE A C 1
ATOM 1491 O O . ILE A 1 186 ? -7.969 8.204 10.127 1.00 96.56 186 ILE A O 1
ATOM 1495 N N . ASP A 1 187 ? -8.091 8.852 7.990 1.00 95.50 187 ASP A N 1
ATOM 1496 C CA . ASP A 1 187 ? -9.068 9.917 8.222 1.00 95.50 187 ASP A CA 1
ATOM 1497 C C . ASP A 1 187 ? -10.467 9.489 7.763 1.00 95.50 187 ASP A C 1
ATOM 1499 O O . ASP A 1 187 ? -10.613 9.016 6.626 1.00 95.50 187 ASP A O 1
ATOM 1503 N N . PRO A 1 188 ? -11.521 9.733 8.562 1.00 96.62 188 PRO A N 1
ATOM 1504 C CA . PRO A 1 188 ? -12.888 9.481 8.141 1.00 96.62 188 PRO A CA 1
ATOM 1505 C C . PRO A 1 188 ? -13.337 10.513 7.102 1.00 96.62 188 PRO A C 1
ATOM 1507 O O . PRO A 1 188 ? -13.070 11.712 7.199 1.00 96.62 188 PRO A O 1
ATOM 1510 N N . ARG A 1 189 ? -14.127 10.062 6.129 1.00 95.19 189 ARG A N 1
ATOM 1511 C CA . ARG A 1 189 ? -14.932 10.933 5.273 1.00 95.19 189 ARG A CA 1
ATOM 1512 C C . ARG A 1 189 ? -16.343 10.980 5.837 1.00 95.19 189 ARG A C 1
ATOM 1514 O O . ARG A 1 189 ? -17.088 10.010 5.722 1.00 95.19 189 ARG A O 1
ATOM 1521 N N . LEU A 1 190 ? -16.713 12.109 6.428 1.00 95.44 190 LEU A N 1
ATOM 1522 C CA . LEU A 1 190 ? -18.030 12.293 7.032 1.00 95.44 190 LEU A CA 1
ATOM 1523 C C . LEU A 1 190 ? -19.104 12.577 5.975 1.00 95.44 190 LEU A C 1
ATOM 1525 O O . LEU A 1 190 ? -18.856 13.189 4.930 1.00 95.44 190 LEU A O 1
ATOM 1529 N N . ARG A 1 191 ? -20.325 12.125 6.256 1.00 94.94 191 ARG A N 1
ATOM 1530 C CA . ARG A 1 191 ? -21.531 12.451 5.497 1.00 94.94 191 ARG A CA 1
ATOM 1531 C C . ARG A 1 191 ? -21.743 13.965 5.511 1.00 94.94 191 ARG A C 1
ATOM 1533 O O . ARG A 1 191 ? -21.502 14.634 6.514 1.00 94.94 191 ARG A O 1
ATOM 1540 N N . LYS A 1 192 ? -22.254 14.513 4.406 1.00 93.06 192 LYS A N 1
ATOM 1541 C CA . LYS A 1 192 ? -22.617 15.935 4.323 1.00 93.06 192 LYS A CA 1
ATOM 1542 C C . LYS A 1 192 ? -23.551 16.316 5.483 1.00 93.06 192 LYS A C 1
ATOM 1544 O O . LYS A 1 192 ? -24.541 15.629 5.715 1.00 93.06 192 LYS A O 1
ATOM 1549 N N . GLY A 1 193 ? -23.227 17.405 6.180 1.00 90.19 193 GLY A N 1
ATOM 1550 C CA . GLY A 1 193 ? -23.983 17.898 7.339 1.00 90.19 193 GLY A CA 1
ATOM 1551 C C . GLY A 1 193 ? -23.563 17.301 8.686 1.00 90.19 193 GLY A C 1
ATOM 1552 O O . GLY A 1 193 ? -24.089 17.718 9.708 1.00 90.19 193 GLY A O 1
ATOM 1553 N N . THR A 1 194 ? -22.619 16.357 8.709 1.00 91.94 194 THR A N 1
ATOM 1554 C CA . THR A 1 194 ? -22.025 15.840 9.949 1.00 91.94 194 THR A CA 1
ATOM 1555 C C . THR A 1 194 ? -20.720 16.576 10.251 1.00 91.94 194 THR A C 1
ATOM 1557 O O . THR A 1 194 ? -19.869 16.691 9.367 1.00 91.94 194 THR A O 1
ATOM 1560 N N . ALA A 1 195 ? -20.556 17.061 11.485 1.00 87.75 195 ALA A N 1
ATOM 1561 C CA . ALA A 1 195 ? -19.330 17.720 11.929 1.00 87.75 195 ALA A CA 1
ATOM 1562 C C . ALA A 1 195 ? -18.400 16.745 12.671 1.00 87.75 195 ALA A C 1
ATOM 1564 O O . ALA A 1 195 ? -18.823 15.692 13.152 1.00 87.75 195 ALA A O 1
ATOM 1565 N N . LYS A 1 196 ? -17.115 17.110 12.744 1.00 82.25 196 LYS A N 1
ATOM 1566 C CA . LYS A 1 196 ? -16.040 16.311 13.356 1.00 82.25 196 LYS A CA 1
ATOM 1567 C C . LYS A 1 196 ? -16.305 15.985 14.833 1.00 82.25 196 LYS A C 1
ATOM 1569 O O . LYS A 1 196 ? -15.974 14.895 15.281 1.00 82.25 196 LYS A O 1
ATOM 1574 N N . ASP A 1 197 ? -16.926 16.899 15.557 1.00 82.25 197 ASP A N 1
ATOM 1575 C CA . ASP A 1 197 ? -17.215 16.830 16.989 1.00 82.25 197 ASP A CA 1
ATOM 1576 C C . ASP A 1 197 ? -18.599 16.242 17.324 1.00 82.25 197 AS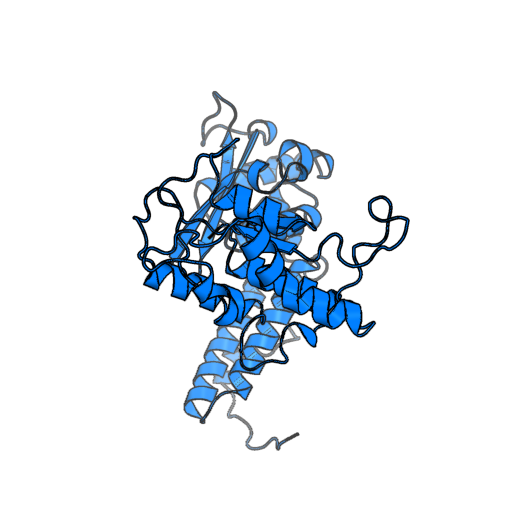P A C 1
ATOM 1578 O O . ASP A 1 197 ? -18.860 15.910 18.478 1.00 82.25 197 ASP A O 1
ATOM 1582 N N . SER A 1 198 ? -19.483 16.070 16.334 1.00 84.88 198 SER A N 1
ATOM 1583 C CA . SER A 1 198 ? -20.898 15.743 16.573 1.00 84.88 198 SER A CA 1
ATOM 1584 C C . SER A 1 198 ? -21.361 14.380 16.057 1.00 84.88 198 SER A C 1
ATOM 1586 O O . SER A 1 198 ? -22.493 13.988 16.336 1.00 84.88 198 SER A O 1
ATOM 1588 N N . PHE A 1 199 ? -20.526 13.629 15.331 1.00 91.12 199 PHE A N 1
ATOM 1589 C CA . PHE A 1 199 ? -20.920 12.298 14.859 1.00 91.12 199 PHE A CA 1
ATOM 1590 C C . PHE A 1 199 ? -20.916 11.279 16.001 1.00 91.12 199 PHE A C 1
ATOM 1592 O O . PHE A 1 199 ? -19.934 11.170 16.732 1.00 91.12 199 PHE A O 1
ATOM 1599 N N . THR A 1 200 ? -22.015 10.551 16.161 1.00 92.56 200 THR A N 1
ATOM 1600 C CA . THR A 1 200 ? -22.240 9.553 17.222 1.00 92.56 200 THR A CA 1
ATOM 1601 C C . THR A 1 200 ? -22.490 8.159 16.663 1.00 92.56 200 THR A C 1
ATOM 1603 O O . THR A 1 200 ? -22.638 7.210 17.427 1.00 92.56 200 THR A O 1
ATOM 1606 N N . ASP A 1 201 ? -22.525 8.032 15.338 1.00 93.56 201 ASP A N 1
ATOM 1607 C CA . ASP A 1 201 ? -22.837 6.800 14.634 1.00 93.56 201 ASP A CA 1
ATOM 1608 C C . ASP A 1 201 ? -21.803 6.539 13.525 1.00 93.56 201 ASP A C 1
ATOM 1610 O O . ASP A 1 201 ? -21.531 7.440 12.717 1.00 93.56 201 ASP A O 1
ATOM 1614 N N . PRO A 1 202 ? -21.233 5.322 13.419 1.00 93.81 202 PRO A N 1
ATOM 1615 C CA . PRO A 1 202 ? -20.252 5.019 12.379 1.00 93.81 202 PRO A CA 1
ATOM 1616 C C . PRO A 1 202 ? -20.851 5.133 10.968 1.00 93.81 202 PRO A C 1
ATOM 1618 O O . PRO A 1 202 ? -20.144 5.482 10.026 1.00 93.81 202 PRO A O 1
ATOM 1621 N N . GLY A 1 203 ? -22.165 4.968 10.787 1.00 93.88 203 GLY A N 1
ATOM 1622 C CA . GLY A 1 203 ? -22.870 5.175 9.516 1.00 93.88 203 GLY A CA 1
ATOM 1623 C C . GLY A 1 203 ? -22.863 6.625 9.004 1.00 93.88 203 GLY A C 1
ATOM 1624 O O . GLY A 1 203 ? -23.219 6.889 7.842 1.00 93.88 203 GLY A O 1
ATOM 1625 N N . GLN A 1 204 ? -22.435 7.582 9.835 1.00 96.25 204 GLN A N 1
ATOM 1626 C CA . GLN A 1 204 ? -22.124 8.948 9.410 1.00 96.25 204 GLN A CA 1
ATOM 1627 C C . GLN A 1 204 ? -20.746 9.053 8.741 1.00 96.25 204 GLN A C 1
ATOM 1629 O O . GLN A 1 204 ? -20.505 10.011 8.009 1.00 96.25 204 GLN A O 1
ATOM 1634 N N . VAL A 1 205 ? -19.870 8.062 8.911 1.00 96.81 205 VAL A N 1
ATOM 1635 C CA . VAL A 1 205 ? -18.630 7.898 8.147 1.00 96.81 205 VAL A CA 1
ATOM 1636 C C . VAL A 1 205 ? -18.956 7.135 6.861 1.00 96.81 205 VAL A C 1
ATOM 1638 O O . VAL A 1 205 ? -19.405 5.989 6.882 1.00 96.81 205 VAL A O 1
ATOM 1641 N N . VAL A 1 206 ? -18.781 7.791 5.713 1.00 96.00 206 VAL A N 1
ATOM 1642 C CA . VAL A 1 206 ? -19.145 7.261 4.383 1.00 96.00 206 VAL A CA 1
ATOM 1643 C C . VAL A 1 206 ? -17.949 6.719 3.599 1.00 96.00 206 VAL A C 1
ATOM 1645 O O . VAL A 1 206 ? -18.112 6.172 2.510 1.00 96.00 206 VAL A O 1
ATOM 1648 N N . GLY A 1 207 ? -16.742 6.881 4.127 1.00 96.62 207 GLY A N 1
ATOM 1649 C CA . GLY A 1 207 ? -15.501 6.401 3.536 1.00 96.62 207 GLY A CA 1
ATOM 1650 C C . GLY A 1 207 ? -14.312 6.811 4.390 1.00 96.62 207 GLY A C 1
ATOM 1651 O O . GLY A 1 207 ? -14.490 7.411 5.446 1.00 96.62 207 GLY A O 1
ATOM 1652 N N . TYR A 1 208 ? -13.107 6.530 3.911 1.00 97.31 208 TYR A N 1
ATOM 1653 C CA . TYR A 1 208 ? -11.877 6.926 4.583 1.00 97.31 208 TYR A CA 1
ATOM 1654 C C . TYR A 1 208 ? -10.785 7.286 3.578 1.00 97.31 208 TYR A C 1
ATOM 1656 O O . TYR A 1 208 ? -10.887 6.994 2.377 1.00 97.31 208 TYR A O 1
ATOM 1664 N N . ARG A 1 209 ? -9.746 7.938 4.089 1.00 96.81 209 ARG A N 1
ATOM 1665 C CA . ARG A 1 209 ? -8.527 8.278 3.363 1.00 96.81 209 ARG A CA 1
ATOM 1666 C C . ARG A 1 209 ? -7.324 7.824 4.172 1.00 96.81 209 ARG A C 1
ATOM 1668 O O . ARG A 1 209 ? -7.267 8.078 5.368 1.00 96.81 209 ARG A O 1
ATOM 1675 N N . ILE A 1 210 ? -6.375 7.190 3.500 1.00 95.50 210 ILE A N 1
ATOM 1676 C CA . ILE A 1 210 ? -5.090 6.799 4.071 1.00 95.50 210 ILE A CA 1
ATOM 1677 C C . ILE A 1 210 ? -4.048 7.837 3.677 1.00 95.50 210 ILE A C 1
ATOM 1679 O O . ILE A 1 210 ? -3.944 8.190 2.502 1.00 95.50 210 ILE A O 1
ATOM 1683 N N . THR A 1 211 ? -3.278 8.308 4.649 1.00 90.56 211 THR A N 1
ATOM 1684 C CA . THR A 1 211 ? -2.042 9.056 4.437 1.00 90.56 211 THR A CA 1
ATOM 1685 C C . THR A 1 211 ? -0.875 8.144 4.798 1.00 90.56 211 THR A C 1
ATOM 1687 O O . THR A 1 211 ? -0.781 7.660 5.927 1.00 90.56 211 THR A O 1
ATOM 1690 N N . TRP A 1 212 ? -0.006 7.901 3.823 1.00 84.19 212 TRP A N 1
ATOM 1691 C CA . TRP A 1 212 ? 1.216 7.123 3.975 1.00 84.19 212 TRP A CA 1
ATOM 1692 C C . TRP A 1 212 ? 2.435 8.034 3.891 1.00 84.19 212 TRP A C 1
ATOM 1694 O O . TRP A 1 212 ? 2.455 8.984 3.103 1.00 84.19 212 TRP A O 1
ATOM 1704 N N . HIS A 1 213 ? 3.441 7.705 4.695 1.00 75.94 213 HIS A N 1
ATOM 1705 C CA . HIS A 1 213 ? 4.737 8.358 4.715 1.00 75.94 213 HIS A CA 1
ATOM 1706 C C . HIS A 1 213 ? 5.818 7.352 4.324 1.00 75.94 213 HIS A C 1
ATOM 1708 O O . HIS A 1 213 ? 5.902 6.270 4.904 1.00 75.94 213 HIS A O 1
ATOM 1714 N N . SER A 1 214 ? 6.632 7.719 3.343 1.00 65.31 214 SER A N 1
ATOM 1715 C CA . SER A 1 214 ? 7.846 6.996 2.987 1.00 65.31 214 SER A CA 1
ATOM 1716 C C . SER A 1 214 ? 8.956 7.264 4.004 1.00 65.31 214 SER A C 1
ATOM 1718 O O . SER A 1 214 ? 8.926 8.269 4.719 1.00 65.31 214 SER A O 1
ATOM 1720 N N . THR A 1 215 ? 9.959 6.390 4.041 1.00 55.59 215 THR A N 1
ATOM 1721 C CA . THR A 1 215 ? 11.136 6.512 4.919 1.00 55.59 215 THR A CA 1
ATOM 1722 C C . THR A 1 215 ? 11.966 7.765 4.635 1.00 55.59 215 THR A C 1
ATOM 1724 O O . THR A 1 215 ? 12.542 8.344 5.547 1.00 55.59 215 THR A O 1
ATOM 1727 N N . ASP A 1 216 ? 11.970 8.233 3.391 1.00 52.53 216 ASP A N 1
ATOM 1728 C CA . ASP A 1 216 ? 12.610 9.463 2.912 1.00 52.53 216 ASP A CA 1
ATOM 1729 C C . ASP A 1 216 ? 11.694 10.704 2.994 1.00 52.53 216 ASP A C 1
ATOM 1731 O O . ASP A 1 216 ? 11.998 11.758 2.440 1.00 52.53 216 ASP A O 1
ATOM 1735 N N . GLY A 1 217 ? 10.566 10.607 3.708 1.00 53.88 217 GLY A N 1
ATOM 1736 C CA . GLY A 1 217 ? 9.715 11.751 4.048 1.00 53.88 217 GLY A CA 1
ATOM 1737 C C . GLY A 1 217 ? 8.639 12.106 3.018 1.00 53.88 217 GLY A C 1
ATOM 1738 O O . GLY A 1 217 ? 7.874 13.049 3.242 1.00 53.88 217 GLY A O 1
ATOM 1739 N N . TRP A 1 218 ? 8.507 11.354 1.917 1.00 61.94 218 TRP A N 1
ATOM 1740 C CA . TRP A 1 218 ? 7.393 11.556 0.983 1.00 61.94 218 TRP A CA 1
ATOM 1741 C C . TRP A 1 218 ? 6.057 11.235 1.633 1.00 61.94 218 TRP A C 1
ATOM 1743 O O . TRP A 1 218 ? 5.893 10.195 2.258 1.00 61.94 218 TRP A O 1
ATOM 1753 N N . MET A 1 219 ? 5.071 12.096 1.399 1.00 72.38 219 MET A N 1
ATOM 1754 C CA . MET A 1 219 ? 3.697 11.875 1.826 1.00 72.38 219 MET A CA 1
ATOM 1755 C C . MET A 1 219 ? 2.806 11.606 0.615 1.00 72.38 219 MET A C 1
ATOM 1757 O O . MET A 1 219 ? 2.787 12.378 -0.349 1.00 72.38 219 MET A O 1
ATOM 1761 N N . GLU A 1 220 ? 1.998 10.554 0.691 1.00 77.56 220 GLU A N 1
ATOM 1762 C CA . GLU A 1 220 ? 0.970 10.273 -0.303 1.00 77.56 220 GLU A CA 1
ATOM 1763 C C . GLU A 1 220 ? -0.375 9.958 0.346 1.00 77.56 220 GLU A C 1
ATOM 1765 O O . GLU A 1 220 ? -0.449 9.388 1.432 1.00 77.56 220 GLU A O 1
ATOM 1770 N N . ARG A 1 221 ? -1.455 10.379 -0.319 1.00 87.38 221 ARG A N 1
ATOM 1771 C CA . ARG A 1 221 ? -2.824 10.204 0.159 1.00 87.38 221 ARG A CA 1
ATOM 1772 C C . ARG A 1 221 ? -3.617 9.363 -0.824 1.00 87.38 221 ARG A C 1
ATOM 1774 O O . ARG A 1 221 ? -3.616 9.665 -2.013 1.00 87.38 221 ARG A O 1
ATOM 1781 N N . PHE A 1 222 ? -4.342 8.384 -0.300 1.00 88.19 222 PHE A N 1
ATOM 1782 C CA . PHE A 1 222 ? -5.180 7.473 -1.068 1.00 88.19 222 PHE A CA 1
ATOM 1783 C C . PHE A 1 222 ? -6.595 7.479 -0.513 1.00 88.19 222 PHE A C 1
ATOM 1785 O O . PHE A 1 222 ? -6.813 7.280 0.683 1.00 88.19 222 PHE A O 1
ATOM 1792 N N . ASN A 1 223 ? -7.578 7.681 -1.378 1.00 91.25 223 ASN A N 1
ATOM 1793 C CA . ASN A 1 223 ? -8.959 7.374 -1.048 1.00 91.25 223 ASN A CA 1
ATOM 1794 C C . ASN A 1 223 ? -9.174 5.859 -1.110 1.00 91.25 223 ASN A C 1
ATOM 1796 O O . ASN A 1 223 ? -8.563 5.170 -1.924 1.00 91.25 223 ASN A O 1
ATOM 1800 N N . ALA A 1 224 ? -10.117 5.352 -0.317 1.00 89.88 224 ALA A N 1
ATOM 1801 C CA . ALA A 1 224 ? -10.449 3.926 -0.283 1.00 89.88 224 ALA A CA 1
ATOM 1802 C C . ALA A 1 224 ? -10.670 3.298 -1.681 1.00 89.88 224 ALA A C 1
ATOM 1804 O O . ALA A 1 224 ? -10.150 2.226 -1.968 1.00 89.88 224 ALA A O 1
ATOM 1805 N N . PHE A 1 225 ? -11.367 3.995 -2.589 1.00 87.56 225 PHE A N 1
ATOM 1806 C CA . PHE A 1 225 ? -11.643 3.486 -3.942 1.00 87.56 225 PHE A CA 1
ATOM 1807 C C . PHE A 1 225 ? -10.395 3.362 -4.837 1.00 87.56 225 PHE A C 1
ATOM 1809 O O . PHE A 1 225 ? -10.436 2.655 -5.837 1.00 87.56 225 PHE A O 1
ATOM 1816 N N . GLU A 1 226 ? -9.294 4.044 -4.506 1.00 81.75 226 GLU A N 1
ATOM 1817 C CA . GLU A 1 226 ? -8.026 3.963 -5.248 1.00 81.75 226 GLU A CA 1
ATOM 1818 C C . GLU A 1 226 ? -7.204 2.728 -4.845 1.00 81.75 226 GLU A C 1
ATOM 1820 O O . GLU A 1 226 ? -6.322 2.291 -5.594 1.00 81.75 226 GLU A O 1
ATOM 1825 N N . LEU A 1 227 ? -7.502 2.156 -3.673 1.00 85.56 227 LEU A N 1
ATOM 1826 C CA . LEU A 1 227 ? -6.882 0.934 -3.157 1.00 85.56 227 LEU A CA 1
ATOM 1827 C C . LEU A 1 227 ? -7.573 -0.331 -3.690 1.00 85.56 227 LEU A C 1
ATOM 1829 O O . LEU A 1 227 ? -6.937 -1.372 -3.798 1.00 85.56 227 LEU A O 1
ATOM 1833 N N . GLY A 1 228 ? -8.842 -0.227 -4.081 1.00 83.25 228 GLY A N 1
ATOM 1834 C CA . GLY A 1 228 ? -9.634 -1.311 -4.660 1.00 83.25 228 GLY A CA 1
ATOM 1835 C C . GLY A 1 228 ? -11.117 -1.133 -4.350 1.00 83.25 228 GLY A C 1
ATOM 1836 O O . GLY A 1 228 ? -11.480 -0.457 -3.387 1.00 83.25 228 GLY A O 1
ATOM 1837 N N . ASP A 1 229 ? -11.999 -1.734 -5.150 1.00 84.88 229 ASP A N 1
ATOM 1838 C CA . ASP A 1 229 ? -13.442 -1.634 -4.893 1.00 84.88 229 ASP A CA 1
ATOM 1839 C C . ASP A 1 229 ? -13.858 -2.339 -3.593 1.00 84.88 229 ASP A C 1
ATOM 1841 O O . ASP A 1 229 ? -14.736 -1.834 -2.888 1.00 84.88 229 ASP A O 1
ATOM 1845 N N . ASP A 1 230 ? -13.170 -3.423 -3.232 1.00 87.38 230 ASP A N 1
ATOM 1846 C CA . ASP A 1 230 ? -13.380 -4.153 -1.976 1.00 87.38 230 ASP A CA 1
ATOM 1847 C C . ASP A 1 230 ? -12.911 -3.353 -0.754 1.00 87.38 230 ASP A C 1
ATOM 1849 O O . ASP A 1 230 ? -13.397 -3.561 0.349 1.00 87.38 230 ASP A O 1
ATOM 1853 N N . MET A 1 231 ? -12.028 -2.367 -0.946 1.00 95.31 231 MET A N 1
ATOM 1854 C CA . MET A 1 231 ? -11.528 -1.503 0.130 1.00 95.31 231 MET A CA 1
ATOM 1855 C C . MET A 1 231 ? -12.488 -0.360 0.470 1.00 95.31 231 MET A C 1
ATOM 1857 O O . MET A 1 231 ? -12.243 0.435 1.373 1.00 95.31 231 MET A O 1
ATOM 1861 N N . ARG A 1 232 ? -13.616 -0.219 -0.232 1.00 95.50 232 ARG A N 1
ATOM 1862 C CA . ARG A 1 232 ? -14.614 0.798 0.123 1.00 95.50 232 ARG A CA 1
ATOM 1863 C C . ARG A 1 232 ? -15.216 0.461 1.486 1.00 95.50 232 ARG A C 1
ATOM 1865 O O . ARG A 1 232 ? -15.731 -0.632 1.667 1.00 95.50 232 ARG A O 1
ATOM 1872 N N . LEU A 1 233 ? -15.292 1.443 2.389 1.00 96.50 233 LEU A N 1
ATOM 1873 C CA . LEU A 1 233 ? -15.832 1.252 3.748 1.00 96.50 233 LEU A CA 1
ATOM 1874 C C . LEU A 1 233 ? -17.209 0.573 3.776 1.00 96.50 233 LEU A C 1
ATOM 1876 O O . LEU A 1 233 ? -17.478 -0.248 4.640 1.00 96.50 233 LEU A O 1
ATOM 1880 N N . LYS A 1 234 ? -18.074 0.889 2.802 1.00 95.12 234 LYS A N 1
ATOM 1881 C CA . LYS A 1 234 ? -19.375 0.227 2.657 1.00 95.12 234 LYS A CA 1
ATOM 1882 C C . LYS A 1 234 ? -19.243 -1.290 2.460 1.00 95.12 234 LYS A C 1
ATOM 1884 O O . LYS A 1 234 ? -20.050 -2.003 3.021 1.00 95.12 234 LYS A O 1
ATOM 1889 N N . ARG A 1 235 ? -18.276 -1.742 1.654 1.00 95.50 235 ARG A N 1
ATOM 1890 C CA . ARG A 1 235 ? -18.017 -3.165 1.384 1.00 95.50 235 ARG A CA 1
ATOM 1891 C C . ARG A 1 235 ? -17.393 -3.849 2.587 1.00 95.50 235 ARG A C 1
ATOM 1893 O O . ARG A 1 235 ? -17.865 -4.895 2.983 1.00 95.50 235 ARG A O 1
ATOM 1900 N N . LEU A 1 236 ? -16.395 -3.217 3.200 1.00 96.38 236 LEU A N 1
ATOM 1901 C CA . LEU A 1 236 ? -15.731 -3.774 4.378 1.00 96.38 236 LEU A CA 1
ATOM 1902 C C . LEU A 1 236 ? -16.707 -4.030 5.537 1.00 96.38 236 LEU A C 1
ATOM 1904 O O . LEU A 1 236 ? -16.632 -5.057 6.199 1.00 96.38 236 LEU A O 1
ATOM 1908 N N . ARG A 1 237 ? -17.676 -3.128 5.736 1.00 96.94 237 ARG A N 1
ATOM 1909 C CA . ARG A 1 237 ? -18.736 -3.290 6.741 1.00 96.94 237 ARG A CA 1
ATOM 1910 C C . ARG A 1 237 ? -19.644 -4.498 6.514 1.00 96.94 237 ARG A C 1
ATOM 1912 O O . ARG A 1 237 ? -20.284 -4.911 7.472 1.00 96.94 237 ARG A O 1
ATOM 1919 N N . ASP A 1 238 ? -19.718 -5.038 5.297 1.00 95.31 238 ASP A N 1
ATOM 1920 C CA . ASP A 1 238 ? -20.544 -6.216 5.015 1.00 95.31 238 ASP A CA 1
ATOM 1921 C C . ASP A 1 238 ? -19.998 -7.469 5.746 1.00 95.31 238 ASP A C 1
ATOM 1923 O O . ASP A 1 238 ? -20.777 -8.364 6.071 1.00 95.31 238 ASP A O 1
ATOM 1927 N N . ASP A 1 239 ? -18.694 -7.501 6.061 1.00 93.75 239 ASP A N 1
ATOM 1928 C CA . ASP A 1 239 ? -17.999 -8.642 6.684 1.00 93.75 239 ASP A CA 1
ATOM 1929 C C . ASP A 1 239 ? -17.694 -8.448 8.186 1.00 93.75 239 ASP A C 1
ATOM 1931 O O . ASP A 1 239 ? -17.149 -9.340 8.840 1.00 93.75 239 ASP A O 1
ATOM 1935 N N . TRP A 1 240 ? -18.026 -7.286 8.753 1.00 96.81 240 TRP A N 1
ATOM 1936 C CA . TRP A 1 240 ? -17.647 -6.899 10.115 1.00 96.81 240 TRP A CA 1
ATOM 1937 C C . TRP A 1 240 ? -18.824 -6.900 11.095 1.00 96.81 240 TRP A C 1
ATOM 1939 O O . TRP A 1 240 ? -19.982 -6.720 10.725 1.00 96.81 240 TRP A O 1
ATOM 1949 N N . ALA A 1 241 ? -18.518 -7.063 12.383 1.00 94.62 241 ALA A N 1
ATOM 1950 C CA . ALA A 1 241 ? -19.502 -6.990 13.456 1.00 94.62 241 ALA A CA 1
ATOM 1951 C C . ALA A 1 241 ? -20.120 -5.582 13.573 1.00 94.62 241 ALA A C 1
ATOM 1953 O O . ALA A 1 241 ? -19.400 -4.587 13.697 1.00 94.62 241 ALA A O 1
ATOM 1954 N N . ASP A 1 242 ? -21.454 -5.510 13.622 1.00 93.88 242 ASP A N 1
ATOM 1955 C CA . ASP A 1 242 ? -22.239 -4.263 13.717 1.00 93.88 242 ASP A CA 1
ATOM 1956 C C . ASP A 1 242 ? -23.083 -4.180 15.009 1.00 93.88 242 ASP A C 1
ATOM 1958 O O . ASP A 1 242 ? -24.203 -3.666 15.028 1.00 93.88 242 ASP A O 1
ATOM 1962 N N . ASP A 1 243 ? -22.575 -4.730 16.114 1.00 95.50 243 ASP A N 1
ATOM 1963 C CA . ASP A 1 243 ? -23.229 -4.632 17.418 1.00 95.50 243 ASP A CA 1
ATOM 1964 C C . ASP A 1 243 ? -23.007 -3.259 18.089 1.00 95.50 243 ASP A C 1
ATOM 1966 O O . ASP A 1 243 ? -22.167 -2.451 17.694 1.00 95.50 243 ASP A O 1
ATOM 1970 N N . ALA A 1 244 ? -23.780 -2.959 19.136 1.00 95.50 244 ALA A N 1
ATOM 1971 C CA . ALA A 1 244 ? -23.733 -1.650 19.792 1.00 95.50 244 ALA A CA 1
ATOM 1972 C C . ALA A 1 244 ? -22.338 -1.288 20.341 1.00 95.50 244 ALA A C 1
ATOM 1974 O O . ALA A 1 244 ? -21.966 -0.110 20.340 1.00 95.50 244 ALA A O 1
ATOM 1975 N N . ARG A 1 245 ? -21.556 -2.282 20.790 1.00 94.81 245 ARG A N 1
ATOM 1976 C CA . ARG A 1 245 ? -20.203 -2.061 21.307 1.00 94.81 245 ARG A CA 1
ATOM 1977 C C . ARG A 1 245 ? -19.248 -1.738 20.161 1.00 94.81 245 ARG A C 1
ATOM 1979 O O . ARG A 1 245 ? -18.556 -0.725 20.261 1.00 94.81 245 ARG A O 1
ATOM 1986 N N . SER A 1 246 ? -19.230 -2.535 19.088 1.00 95.12 246 SER A N 1
ATOM 1987 C CA . SER A 1 246 ? -18.345 -2.288 17.935 1.00 95.12 246 SER A CA 1
ATOM 1988 C C . SER A 1 246 ? -18.621 -0.924 17.291 1.00 95.12 246 SER A C 1
ATOM 1990 O O . SER A 1 246 ? -17.695 -0.161 17.014 1.00 95.12 246 SER A O 1
ATOM 1992 N N . ARG A 1 247 ? -19.898 -0.541 17.169 1.00 96.69 247 ARG A N 1
ATOM 1993 C CA . ARG A 1 247 ? -20.305 0.774 16.648 1.00 96.69 247 ARG A CA 1
ATOM 1994 C C . ARG A 1 247 ? -19.815 1.930 17.513 1.00 96.69 247 ARG A C 1
ATOM 1996 O O . ARG A 1 247 ? -19.307 2.922 16.988 1.00 96.69 247 ARG A O 1
ATOM 2003 N N . SER A 1 248 ? -19.955 1.806 18.834 1.00 96.00 248 SER A N 1
ATOM 2004 C CA . SER A 1 248 ? -19.482 2.821 19.778 1.00 96.00 248 SER A CA 1
ATOM 2005 C C . SER A 1 248 ? -17.959 2.954 19.744 1.00 96.00 248 SER A C 1
ATOM 2007 O O . SER A 1 248 ? -17.445 4.072 19.761 1.00 96.00 248 SER A O 1
ATOM 2009 N N . LEU A 1 249 ? -17.231 1.836 19.683 1.00 96.88 249 LEU A N 1
ATOM 2010 C CA . LEU A 1 249 ? -15.771 1.847 19.584 1.00 96.88 249 LEU A CA 1
ATOM 2011 C C . LEU A 1 249 ? -15.306 2.461 18.261 1.00 96.88 249 LEU A C 1
ATOM 2013 O O . LEU A 1 249 ? -14.407 3.297 18.272 1.00 96.88 249 LEU A O 1
ATOM 2017 N N . ALA A 1 250 ? -15.966 2.147 17.144 1.00 97.25 250 ALA A N 1
ATOM 2018 C CA . ALA A 1 250 ? -15.615 2.697 15.836 1.00 97.25 250 ALA A CA 1
ATOM 2019 C C . ALA A 1 250 ? -15.710 4.229 15.818 1.00 97.25 250 ALA A C 1
ATOM 2021 O O . ALA A 1 250 ? -14.824 4.902 15.296 1.00 97.25 250 ALA A O 1
ATOM 2022 N N . VAL A 1 251 ? -16.746 4.803 16.440 1.00 96.94 251 VAL A N 1
ATOM 2023 C CA . VAL A 1 251 ? -16.879 6.263 16.581 1.00 96.94 251 VAL A CA 1
ATOM 2024 C C . VAL A 1 251 ? -15.708 6.853 17.363 1.00 96.94 251 VAL A C 1
ATOM 2026 O O . VAL A 1 251 ? -15.128 7.855 16.942 1.00 96.94 251 VAL A O 1
ATOM 2029 N N . GLN A 1 252 ? -15.343 6.230 18.482 1.00 96.50 252 GLN A N 1
ATOM 2030 C CA . GLN A 1 252 ? -14.251 6.708 19.327 1.00 96.50 252 GLN A CA 1
ATOM 2031 C C . GLN A 1 252 ? -12.897 6.612 18.614 1.00 96.50 252 GLN A C 1
ATOM 2033 O O . GLN A 1 252 ? -12.121 7.568 18.661 1.00 96.50 252 GLN A O 1
ATOM 2038 N N . GLU A 1 253 ? -12.647 5.525 17.883 1.00 97.12 253 GLU A N 1
ATOM 2039 C CA . GLU A 1 253 ? -11.423 5.358 17.097 1.00 97.12 253 GLU A CA 1
ATOM 2040 C C . GLU A 1 253 ? -11.344 6.330 15.922 1.00 97.12 253 GLU A C 1
ATOM 2042 O O . GLU A 1 253 ? -10.291 6.922 15.687 1.00 97.12 253 GLU A O 1
ATOM 2047 N N . TRP A 1 254 ? -12.450 6.584 15.216 1.00 97.19 254 TRP A N 1
ATOM 2048 C CA . TRP A 1 254 ? -12.469 7.594 14.158 1.00 97.19 254 TRP A CA 1
ATOM 2049 C C . TRP A 1 254 ? -12.164 8.994 14.681 1.00 97.19 254 TRP A C 1
ATOM 2051 O O . TRP A 1 2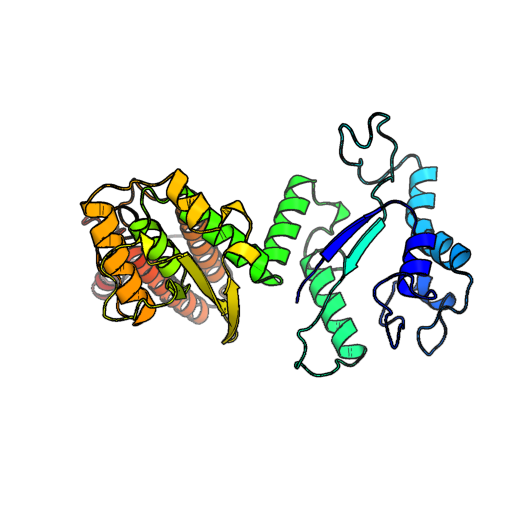54 ? -11.438 9.750 14.030 1.00 97.19 254 TRP A O 1
ATOM 2061 N N . ARG A 1 255 ? -12.700 9.348 15.855 1.00 95.12 255 ARG A N 1
ATOM 2062 C CA . ARG A 1 255 ? -12.393 10.624 16.518 1.00 95.12 255 ARG A CA 1
ATOM 2063 C C . ARG A 1 255 ? -10.917 10.697 16.888 1.00 95.12 255 ARG A C 1
ATOM 2065 O O . ARG A 1 255 ? -10.265 11.682 16.549 1.00 95.12 255 ARG A O 1
ATOM 2072 N N . ALA A 1 256 ? -10.387 9.648 17.517 1.00 94.94 256 ALA A N 1
ATOM 2073 C CA . ALA A 1 256 ? -8.979 9.570 17.890 1.00 94.94 256 ALA A CA 1
ATOM 2074 C C . ALA A 1 256 ? -8.058 9.696 16.666 1.00 94.94 256 ALA A C 1
ATOM 2076 O O . ALA A 1 256 ? -7.137 10.513 16.673 1.00 94.94 256 ALA A O 1
ATOM 2077 N N . ALA A 1 257 ? -8.347 8.961 15.590 1.00 94.50 257 ALA A N 1
ATOM 2078 C CA . ALA A 1 257 ? -7.570 8.981 14.356 1.00 94.50 257 ALA A CA 1
ATOM 2079 C C . ALA A 1 257 ? -7.574 10.368 13.691 1.00 94.50 257 ALA A C 1
ATOM 2081 O O . ALA A 1 257 ? -6.517 10.918 13.393 1.00 94.50 257 ALA A O 1
ATOM 2082 N N . MET A 1 258 ? -8.752 10.982 13.548 1.00 90.88 258 MET A N 1
ATOM 2083 C CA . MET A 1 258 ? -8.919 12.305 12.934 1.00 90.88 258 MET A CA 1
ATOM 2084 C C . MET A 1 258 ? -8.313 13.452 13.767 1.00 90.88 258 MET A C 1
ATOM 2086 O O . MET A 1 258 ? -8.084 14.553 13.260 1.00 90.88 258 MET A O 1
ATOM 2090 N N . GLU A 1 259 ? -8.123 13.251 15.070 1.00 90.75 259 GLU A N 1
ATOM 2091 C CA . GLU A 1 259 ? -7.453 14.191 15.982 1.00 90.75 259 GLU A CA 1
ATOM 2092 C C . GLU A 1 259 ? -5.972 13.869 16.178 1.00 90.75 259 GLU A C 1
ATOM 2094 O O . GLU A 1 259 ? -5.294 14.579 16.916 1.00 90.75 259 GLU A O 1
ATOM 2099 N N . ASN A 1 260 ? -5.473 12.822 15.514 1.00 89.00 260 ASN A N 1
ATOM 2100 C CA . ASN A 1 260 ? -4.127 12.295 15.694 1.00 89.00 260 ASN A CA 1
ATOM 2101 C C . ASN A 1 260 ? -3.784 12.008 17.173 1.00 89.00 260 ASN A C 1
ATOM 2103 O O . ASN A 1 260 ? -2.644 12.164 17.604 1.00 89.00 260 ASN A O 1
ATOM 2107 N N . ARG A 1 261 ? -4.785 11.601 17.964 1.00 93.31 261 ARG A N 1
ATOM 2108 C CA . ARG A 1 261 ? -4.620 11.139 19.350 1.00 93.31 261 ARG A CA 1
ATOM 2109 C C . ARG A 1 261 ? -4.306 9.646 19.375 1.00 93.31 261 ARG A C 1
ATOM 2111 O O . ARG A 1 261 ? -4.690 8.963 18.426 1.00 93.31 261 ARG A O 1
ATOM 2118 N N . PRO A 1 262 ? -3.670 9.105 20.430 1.00 90.69 262 PRO A N 1
ATOM 2119 C CA . PRO A 1 262 ? -3.501 7.658 20.593 1.00 90.69 262 PRO A CA 1
ATOM 2120 C C . PRO A 1 262 ? -4.813 6.880 20.369 1.00 90.69 262 PRO A C 1
ATOM 2122 O O . PRO A 1 262 ? -5.884 7.472 20.549 1.00 90.69 262 PRO A O 1
ATOM 2125 N N . PRO A 1 263 ? -4.756 5.605 19.929 1.00 92.19 263 PRO A N 1
ATOM 2126 C CA . PRO A 1 263 ? -5.936 4.742 19.841 1.00 92.19 263 PRO A CA 1
ATOM 2127 C C . PRO A 1 263 ? -6.809 4.846 21.090 1.00 92.19 263 PRO A C 1
ATOM 2129 O O . PRO A 1 263 ? -6.291 5.013 22.194 1.00 92.19 263 PRO A O 1
ATOM 2132 N N . PHE A 1 264 ? -8.127 4.809 20.909 1.00 93.50 264 PHE A N 1
ATOM 2133 C CA . PHE A 1 264 ? -9.039 4.930 22.044 1.00 93.50 264 PHE A CA 1
ATOM 2134 C C . PHE A 1 264 ? -8.965 3.699 22.950 1.00 93.50 264 PHE A C 1
ATOM 2136 O O . PHE A 1 264 ? -8.972 3.845 24.169 1.00 93.50 264 PHE A O 1
ATOM 2143 N N . LEU A 1 265 ? -8.891 2.512 22.346 1.00 92.12 265 LEU A N 1
ATOM 2144 C CA . LEU A 1 265 ? -8.635 1.256 23.036 1.00 92.12 265 LEU A CA 1
ATOM 2145 C C . LEU A 1 265 ? -7.163 0.872 22.855 1.00 92.12 265 LEU A C 1
ATOM 2147 O O . LEU A 1 265 ? -6.690 0.745 21.724 1.00 92.12 265 LEU A O 1
ATOM 2151 N N . ASP A 1 266 ? -6.440 0.702 23.958 1.00 82.06 266 ASP A N 1
ATOM 2152 C CA . ASP A 1 266 ? -5.018 0.366 23.958 1.00 82.06 266 ASP A CA 1
ATOM 2153 C C . ASP A 1 266 ? -4.760 -1.143 24.018 1.00 82.06 266 ASP A C 1
ATOM 2155 O O . ASP A 1 266 ? -3.722 -1.568 23.532 1.00 82.06 266 ASP A O 1
ATOM 2159 N N . ASP A 1 267 ? -5.684 -1.955 24.522 1.00 82.94 267 ASP A N 1
ATOM 2160 C CA . ASP A 1 267 ? -5.569 -3.410 24.702 1.00 82.94 267 ASP A CA 1
ATOM 2161 C C . ASP A 1 267 ? -6.517 -4.211 23.785 1.00 82.94 267 ASP A C 1
ATOM 2163 O O . ASP A 1 267 ? -6.995 -5.297 24.120 1.00 82.94 267 ASP A O 1
ATOM 2167 N N . GLY A 1 268 ? -6.805 -3.672 22.596 1.00 87.38 268 GLY A N 1
ATOM 2168 C CA . GLY A 1 268 ? -7.669 -4.316 21.609 1.00 87.38 268 GLY A CA 1
ATOM 2169 C C . GLY A 1 268 ? -7.189 -5.714 21.197 1.00 87.38 268 GLY A C 1
ATOM 2170 O O . GLY A 1 268 ? -6.000 -6.033 21.254 1.00 87.38 268 GLY A O 1
ATOM 2171 N N . ARG A 1 269 ? -8.120 -6.553 20.714 1.00 87.44 269 ARG A N 1
ATOM 2172 C CA . ARG A 1 269 ? -7.850 -7.950 20.314 1.00 87.44 269 ARG A CA 1
ATOM 2173 C C . ARG A 1 269 ? -6.663 -8.084 19.374 1.00 87.44 269 ARG A C 1
ATOM 2175 O O . ARG A 1 269 ? -5.948 -9.077 19.453 1.00 87.44 269 ARG A O 1
ATOM 2182 N N . GLU A 1 270 ? -6.454 -7.105 18.495 1.00 88.25 270 GLU A N 1
ATOM 2183 C CA . GLU A 1 270 ? -5.356 -7.099 17.536 1.00 88.25 270 GLU A CA 1
ATOM 2184 C C . GLU A 1 270 ? -3.961 -7.114 18.180 1.00 88.25 270 GLU A C 1
ATOM 2186 O O . GLU A 1 270 ? -3.000 -7.440 17.483 1.00 88.25 270 GLU A O 1
ATOM 2191 N N . ARG A 1 271 ? -3.834 -6.768 19.468 1.00 85.44 271 ARG A N 1
ATOM 2192 C CA . ARG A 1 271 ? -2.581 -6.829 20.238 1.00 85.44 271 ARG A CA 1
ATOM 2193 C C . ARG A 1 271 ? -2.361 -8.158 20.949 1.00 85.44 271 ARG A C 1
ATOM 2195 O O . ARG A 1 271 ? -1.283 -8.363 21.493 1.00 85.44 271 ARG A O 1
ATOM 2202 N N . ASN A 1 272 ? -3.336 -9.060 20.956 1.00 84.56 272 ASN A N 1
ATOM 2203 C CA . ASN A 1 272 ? -3.109 -10.352 21.577 1.00 84.56 272 ASN A CA 1
ATOM 2204 C C . ASN A 1 272 ? -2.353 -11.287 20.617 1.00 84.56 272 ASN A C 1
ATOM 2206 O O . ASN A 1 272 ? -2.733 -11.370 19.440 1.00 84.56 272 ASN A O 1
ATOM 2210 N N . PRO A 1 273 ? -1.348 -12.043 21.100 1.00 82.81 273 PRO A N 1
ATOM 2211 C CA . PRO A 1 273 ? -0.563 -12.957 20.271 1.00 82.81 273 PRO A CA 1
ATOM 2212 C C . PRO A 1 273 ? -1.404 -13.955 19.461 1.00 82.81 273 PRO A C 1
ATOM 2214 O O . PRO A 1 273 ? -1.064 -14.264 18.321 1.00 82.81 273 PRO A O 1
ATOM 2217 N N . GLU A 1 274 ? -2.530 -14.430 20.002 1.00 85.06 274 GLU A N 1
ATOM 2218 C CA . GLU A 1 274 ? -3.423 -15.370 19.316 1.00 85.06 274 GLU A CA 1
ATOM 2219 C C . GLU A 1 274 ? -4.204 -14.760 18.140 1.00 85.06 274 GLU A C 1
ATOM 2221 O O . GLU A 1 274 ? -4.746 -15.500 17.320 1.00 85.06 274 GLU A O 1
ATOM 2226 N N . ASN A 1 275 ? -4.259 -13.429 18.037 1.00 88.06 275 ASN A N 1
ATOM 2227 C CA . ASN A 1 275 ? -4.965 -12.705 16.975 1.00 88.06 275 ASN A CA 1
ATOM 2228 C C . ASN A 1 275 ? -3.999 -12.020 15.983 1.00 88.06 275 ASN A C 1
ATOM 2230 O O . ASN A 1 275 ? -4.428 -11.171 15.184 1.00 88.06 275 ASN A O 1
ATOM 2234 N N . LEU A 1 276 ? -2.705 -12.366 16.019 1.00 86.88 276 LEU A N 1
ATOM 2235 C CA . LEU A 1 276 ? -1.741 -11.919 15.015 1.00 86.88 276 LEU A CA 1
ATOM 2236 C C . LEU A 1 276 ? -2.133 -12.460 13.638 1.00 86.88 276 LEU A C 1
ATOM 2238 O O . LEU A 1 276 ? -2.333 -13.656 13.429 1.00 86.88 276 LEU A O 1
ATOM 2242 N N . SER A 1 277 ? -2.241 -11.552 12.677 1.00 87.25 277 SER A N 1
ATOM 2243 C CA . SER A 1 277 ? -2.531 -11.890 11.290 1.00 87.25 277 SER A CA 1
ATOM 2244 C C . SER A 1 277 ? -1.305 -12.459 10.580 1.00 87.25 277 SER A C 1
ATOM 2246 O O . SER A 1 277 ? -0.168 -12.324 11.034 1.00 87.25 277 SER A O 1
ATOM 2248 N N . THR A 1 278 ? -1.514 -13.048 9.400 1.00 86.31 278 THR A N 1
ATOM 2249 C CA . THR A 1 278 ? -0.408 -13.465 8.525 1.00 86.31 278 THR A CA 1
ATOM 2250 C C . THR A 1 278 ? 0.523 -12.306 8.176 1.00 86.31 278 THR A C 1
ATOM 2252 O O . THR A 1 278 ? 1.732 -12.503 8.135 1.00 86.31 278 THR A O 1
ATOM 2255 N N . HIS A 1 279 ? -0.022 -11.103 7.969 1.00 84.88 279 HIS A N 1
ATOM 2256 C CA . HIS A 1 279 ? 0.777 -9.898 7.730 1.00 84.88 279 HIS A CA 1
ATOM 2257 C C . HIS A 1 279 ? 1.598 -9.507 8.959 1.00 84.88 279 HIS A C 1
ATOM 2259 O O . HIS A 1 279 ? 2.783 -9.222 8.827 1.00 84.88 279 HIS A O 1
ATOM 2265 N N . ASP A 1 280 ? 1.004 -9.572 10.154 1.00 83.88 280 ASP A N 1
ATOM 2266 C CA . ASP A 1 280 ? 1.711 -9.273 11.406 1.00 83.88 280 ASP A CA 1
ATOM 2267 C C . ASP A 1 280 ? 2.894 -10.239 11.607 1.00 83.88 280 ASP A C 1
ATOM 2269 O O . ASP A 1 280 ? 4.005 -9.818 11.924 1.00 83.88 280 ASP A O 1
ATOM 2273 N N . MET A 1 281 ? 2.684 -11.534 11.343 1.00 85.81 281 MET A N 1
ATOM 2274 C CA . MET A 1 281 ? 3.748 -12.541 11.384 1.00 85.81 281 MET A CA 1
ATOM 2275 C C . MET A 1 281 ? 4.820 -12.301 10.311 1.00 85.81 281 MET A C 1
ATOM 2277 O O . MET A 1 281 ? 6.007 -12.371 10.620 1.00 85.81 281 MET A O 1
ATOM 2281 N N . GLU A 1 282 ? 4.431 -11.988 9.067 1.00 78.56 282 GLU A N 1
ATOM 2282 C CA . GLU A 1 282 ? 5.368 -11.650 7.979 1.00 78.56 282 GLU A CA 1
ATOM 2283 C C . GLU A 1 282 ? 6.236 -10.445 8.366 1.00 78.56 282 GLU A C 1
ATOM 2285 O O . GLU A 1 282 ? 7.451 -10.472 8.161 1.00 78.56 282 GLU A O 1
ATOM 2290 N N . ARG A 1 283 ? 5.636 -9.423 8.991 1.00 79.19 283 ARG A N 1
ATOM 2291 C CA . ARG A 1 283 ? 6.332 -8.235 9.493 1.00 79.19 283 ARG A CA 1
ATOM 2292 C C . ARG A 1 283 ? 7.341 -8.606 10.579 1.00 79.19 283 ARG A C 1
ATOM 2294 O O . ARG A 1 283 ? 8.514 -8.290 10.430 1.00 79.19 283 ARG A O 1
ATOM 2301 N N . LEU A 1 284 ? 6.906 -9.297 11.634 1.00 81.00 284 LEU A N 1
ATOM 2302 C CA . LEU A 1 284 ? 7.770 -9.694 12.754 1.00 81.00 284 LEU A CA 1
ATOM 2303 C C . LEU A 1 284 ? 8.970 -10.527 12.285 1.00 81.00 284 LEU A C 1
ATOM 2305 O O . LEU A 1 284 ? 10.102 -10.266 12.686 1.00 81.00 284 LEU A O 1
ATOM 2309 N N . VAL A 1 285 ? 8.730 -11.493 11.395 1.00 77.56 285 VAL A N 1
ATOM 2310 C CA . VAL A 1 285 ? 9.785 -12.333 10.818 1.00 77.56 285 VAL A CA 1
ATOM 2311 C C . VAL A 1 285 ? 10.740 -11.504 9.957 1.00 77.56 285 VAL A C 1
ATOM 2313 O O . VAL A 1 285 ? 11.951 -11.655 10.087 1.00 77.56 285 VAL A O 1
ATOM 2316 N N . SER A 1 286 ? 10.225 -10.607 9.111 1.00 71.94 286 SER A N 1
ATOM 2317 C CA . SER A 1 286 ? 11.062 -9.767 8.240 1.00 71.94 286 SER A CA 1
ATOM 2318 C C . SER A 1 286 ? 11.992 -8.857 9.041 1.00 71.94 286 SER A C 1
ATOM 2320 O O . SER A 1 286 ? 13.176 -8.771 8.726 1.00 71.94 286 SER A O 1
ATOM 2322 N N . GLU A 1 287 ? 11.482 -8.220 10.096 1.00 75.62 287 GLU A N 1
ATOM 2323 C CA . GLU A 1 287 ? 12.289 -7.352 10.959 1.00 75.62 287 GLU A CA 1
ATOM 2324 C C . GLU A 1 287 ? 13.339 -8.169 11.734 1.00 75.62 287 GLU A C 1
ATOM 2326 O O . GLU A 1 287 ? 14.498 -7.772 11.807 1.00 75.62 287 GLU A O 1
ATOM 2331 N N . ALA A 1 288 ? 12.988 -9.363 12.231 1.00 76.38 288 ALA A N 1
ATOM 2332 C CA . ALA A 1 288 ? 13.951 -10.252 12.886 1.00 76.38 288 ALA A CA 1
ATOM 2333 C C . ALA A 1 288 ? 15.097 -10.676 11.947 1.00 76.38 288 ALA A C 1
ATOM 2335 O O . ALA A 1 288 ? 16.262 -10.679 12.350 1.00 76.38 288 ALA A O 1
ATOM 2336 N N . PHE A 1 289 ? 14.789 -10.991 10.683 1.00 70.00 289 PHE A N 1
ATOM 2337 C CA . PHE A 1 289 ? 15.810 -11.287 9.675 1.00 70.00 289 PHE A CA 1
ATOM 2338 C C . PHE A 1 289 ? 16.676 -10.068 9.346 1.00 70.00 289 PHE A C 1
ATOM 2340 O O . PHE A 1 289 ? 17.885 -10.229 9.192 1.00 70.00 289 PHE A O 1
ATOM 2347 N N . ALA A 1 290 ? 16.095 -8.868 9.263 1.00 67.25 290 ALA A N 1
ATOM 2348 C CA . ALA A 1 290 ? 16.851 -7.638 9.030 1.00 67.25 290 ALA A CA 1
ATOM 2349 C C . ALA A 1 290 ? 17.847 -7.366 10.169 1.00 67.25 290 ALA A C 1
ATOM 2351 O O . ALA A 1 290 ? 19.016 -7.089 9.910 1.00 67.25 290 ALA A O 1
ATOM 2352 N N . ILE A 1 291 ? 17.418 -7.545 11.422 1.00 73.62 291 ILE A N 1
ATOM 2353 C CA . ILE A 1 291 ? 18.291 -7.436 12.599 1.00 73.62 291 ILE A CA 1
ATOM 2354 C C . ILE A 1 291 ? 19.448 -8.442 12.509 1.00 73.62 291 ILE A C 1
ATOM 2356 O O . ILE A 1 291 ? 20.608 -8.063 12.662 1.00 73.62 291 ILE A O 1
ATOM 2360 N N . ALA A 1 292 ? 19.156 -9.714 12.218 1.00 74.44 292 ALA A N 1
ATOM 2361 C CA . ALA A 1 292 ? 20.180 -10.752 12.101 1.00 74.44 292 ALA A CA 1
ATOM 2362 C C . ALA A 1 292 ? 21.166 -10.484 10.950 1.00 74.44 292 ALA A C 1
ATOM 2364 O O . ALA A 1 292 ? 22.371 -10.675 11.108 1.00 74.44 292 ALA A O 1
ATOM 2365 N N . ALA A 1 293 ? 20.672 -10.017 9.801 1.00 65.19 293 ALA A N 1
ATOM 2366 C CA . ALA A 1 293 ? 21.509 -9.654 8.663 1.00 65.19 293 ALA A CA 1
ATOM 2367 C C . ALA A 1 293 ? 22.431 -8.471 8.991 1.00 65.19 293 ALA A C 1
ATOM 2369 O O . ALA A 1 293 ? 23.621 -8.533 8.693 1.00 65.19 293 ALA A O 1
ATOM 2370 N N . ASN A 1 294 ? 21.915 -7.433 9.657 1.00 67.06 294 ASN A N 1
ATOM 2371 C CA . ASN A 1 294 ? 22.712 -6.278 10.074 1.00 67.06 294 ASN A CA 1
ATOM 2372 C C . ASN A 1 294 ? 23.819 -6.674 11.061 1.00 67.06 294 ASN A C 1
ATOM 2374 O O . ASN A 1 294 ? 24.949 -6.221 10.920 1.00 67.06 294 ASN A O 1
ATOM 2378 N N . LEU A 1 295 ? 23.523 -7.563 12.015 1.00 78.38 295 LEU A N 1
ATOM 2379 C CA . LEU A 1 295 ? 24.522 -8.099 12.946 1.00 78.38 295 LEU A CA 1
ATOM 2380 C C . LEU A 1 295 ? 25.613 -8.908 12.232 1.00 78.38 295 LEU A C 1
ATOM 2382 O O . LEU A 1 295 ? 26.789 -8.761 12.550 1.00 78.38 295 LEU A O 1
ATOM 2386 N N . ASN A 1 296 ? 25.232 -9.743 11.262 1.00 75.75 296 ASN A N 1
ATOM 2387 C CA . ASN A 1 296 ? 26.174 -10.581 10.515 1.00 75.75 296 ASN A CA 1
ATOM 2388 C C . ASN A 1 296 ? 27.074 -9.787 9.558 1.00 75.75 296 ASN A C 1
ATOM 2390 O O . ASN A 1 296 ? 28.166 -10.249 9.237 1.00 75.75 296 ASN A O 1
ATOM 2394 N N . ASN A 1 297 ? 26.616 -8.624 9.090 1.00 73.62 297 ASN A N 1
ATOM 2395 C CA . ASN A 1 297 ? 27.341 -7.785 8.135 1.00 73.62 297 ASN A CA 1
ATOM 2396 C C . ASN A 1 297 ? 28.254 -6.740 8.795 1.00 73.62 297 ASN A C 1
ATOM 2398 O O . ASN A 1 297 ? 28.935 -6.014 8.074 1.00 73.62 297 ASN A O 1
ATOM 2402 N N . ALA A 1 298 ? 28.270 -6.643 10.128 1.00 79.06 298 ALA A N 1
ATOM 2403 C CA . ALA A 1 298 ? 29.133 -5.706 10.840 1.00 79.06 298 ALA A CA 1
ATOM 2404 C C . ALA A 1 298 ? 30.617 -5.995 10.559 1.00 79.06 298 ALA A C 1
ATOM 2406 O O . ALA A 1 298 ? 31.080 -7.127 10.731 1.00 79.06 298 ALA A O 1
ATOM 2407 N N . ALA A 1 299 ? 31.366 -4.975 10.135 1.00 73.06 299 ALA A N 1
ATOM 2408 C CA . ALA A 1 299 ? 32.770 -5.125 9.758 1.00 73.06 299 ALA A CA 1
ATOM 2409 C C . ALA A 1 299 ? 33.709 -5.199 10.973 1.00 73.06 299 ALA A C 1
ATOM 2411 O O . ALA A 1 299 ? 34.792 -5.786 10.886 1.00 73.06 299 ALA A O 1
ATOM 2412 N N . ASP A 1 300 ? 33.297 -4.615 12.100 1.00 82.31 300 ASP A N 1
ATOM 2413 C CA . ASP A 1 300 ? 34.058 -4.566 13.343 1.00 82.31 300 ASP A CA 1
ATOM 2414 C C . ASP A 1 300 ? 33.162 -4.583 14.597 1.00 82.31 300 ASP A C 1
ATOM 2416 O O . ASP A 1 300 ? 31.929 -4.591 14.534 1.00 82.31 300 ASP A O 1
ATOM 2420 N N . ASP A 1 301 ? 33.808 -4.613 15.764 1.00 88.25 301 ASP A N 1
ATOM 2421 C CA . ASP A 1 301 ? 33.144 -4.676 17.067 1.00 88.25 301 ASP A CA 1
ATOM 2422 C C . ASP A 1 301 ? 32.257 -3.452 17.359 1.00 88.25 301 ASP A C 1
ATOM 2424 O O . ASP A 1 301 ? 31.276 -3.570 18.101 1.00 88.25 301 ASP A O 1
ATOM 2428 N N . ASP A 1 302 ? 32.587 -2.273 16.830 1.00 83.88 302 ASP A N 1
ATOM 2429 C CA . ASP A 1 302 ? 31.832 -1.046 17.089 1.00 83.88 302 ASP A CA 1
ATOM 2430 C C . ASP A 1 302 ? 30.574 -0.982 16.218 1.00 83.88 302 ASP A C 1
ATOM 2432 O O . ASP A 1 302 ? 29.492 -0.666 16.732 1.00 83.88 302 ASP A O 1
ATOM 2436 N N . GLU A 1 303 ? 30.674 -1.382 14.948 1.00 76.19 303 GLU A N 1
ATOM 2437 C CA . GLU A 1 303 ? 29.521 -1.603 14.071 1.00 76.19 303 GLU A CA 1
ATOM 2438 C C . GLU A 1 303 ? 28.602 -2.697 14.623 1.00 76.19 303 GLU A C 1
ATOM 2440 O O . GLU A 1 303 ? 27.384 -2.513 14.674 1.00 76.19 303 GLU A O 1
ATOM 2445 N N . TYR A 1 304 ? 29.164 -3.794 15.140 1.00 82.56 304 TYR A N 1
ATOM 2446 C CA . TYR A 1 304 ? 28.382 -4.868 15.752 1.00 82.56 304 TYR A CA 1
ATOM 2447 C C . TYR A 1 304 ? 27.605 -4.369 16.980 1.00 82.56 304 TYR A C 1
ATOM 2449 O O . TYR A 1 304 ? 26.412 -4.642 17.129 1.00 82.56 304 TYR A O 1
ATOM 2457 N N . ARG A 1 305 ? 28.242 -3.576 17.855 1.00 87.19 305 ARG A N 1
ATOM 2458 C CA . ARG A 1 305 ? 27.570 -2.953 19.013 1.00 87.19 305 ARG A CA 1
ATOM 2459 C C . ARG A 1 305 ? 26.496 -1.948 18.596 1.00 87.19 305 ARG A C 1
ATOM 2461 O O . ARG A 1 305 ? 25.491 -1.809 19.297 1.00 87.19 305 ARG A O 1
ATOM 2468 N N . ALA A 1 306 ? 26.698 -1.212 17.504 1.00 68.94 306 ALA A N 1
ATOM 2469 C CA . ALA A 1 306 ? 25.693 -0.301 16.962 1.00 68.94 306 ALA A CA 1
ATOM 2470 C C . ALA A 1 306 ? 24.476 -1.072 16.424 1.00 68.94 306 ALA A C 1
ATOM 2472 O O . ALA A 1 306 ? 23.359 -0.806 16.871 1.00 68.94 306 ALA A O 1
ATOM 2473 N N . ALA A 1 307 ? 24.703 -2.084 15.581 1.00 70.81 307 ALA A N 1
ATOM 2474 C CA . ALA A 1 307 ? 23.663 -2.959 15.041 1.00 70.81 307 ALA A CA 1
ATOM 2475 C C . ALA A 1 307 ? 22.893 -3.697 16.149 1.00 70.81 307 ALA A C 1
ATOM 2477 O O . ALA A 1 307 ? 21.670 -3.805 16.090 1.00 70.81 307 ALA A O 1
ATOM 2478 N N . MET A 1 308 ? 23.579 -4.138 17.211 1.00 84.19 308 MET A N 1
ATOM 2479 C CA . MET A 1 308 ? 22.943 -4.750 18.382 1.00 84.19 308 MET A CA 1
ATOM 2480 C C . MET A 1 308 ? 22.000 -3.781 19.101 1.00 84.19 308 MET A C 1
ATOM 2482 O O . MET A 1 308 ? 20.871 -4.148 19.424 1.00 84.19 308 MET A O 1
ATOM 2486 N N . ARG A 1 309 ? 22.424 -2.532 19.336 1.00 80.06 309 ARG A N 1
ATOM 2487 C CA . ARG A 1 309 ? 21.563 -1.519 19.970 1.00 80.06 309 ARG A CA 1
ATOM 2488 C C . ARG A 1 309 ? 20.343 -1.196 19.112 1.00 80.06 309 ARG A C 1
ATOM 2490 O O . ARG A 1 309 ? 19.234 -1.157 19.634 1.00 80.06 309 ARG A O 1
ATOM 2497 N N . GLU A 1 310 ? 20.529 -1.004 17.809 1.00 71.69 310 GLU A N 1
ATOM 2498 C CA . GLU A 1 310 ? 19.427 -0.754 16.872 1.00 71.69 310 GLU A CA 1
ATOM 2499 C C . GLU A 1 310 ? 18.456 -1.942 16.792 1.00 71.69 310 GLU A C 1
ATOM 2501 O O . GLU A 1 310 ? 17.235 -1.757 16.810 1.00 71.69 310 GLU A O 1
ATOM 2506 N N . GLY A 1 311 ? 18.985 -3.167 16.778 1.00 73.62 311 GLY A N 1
ATOM 2507 C CA . GLY A 1 311 ? 18.186 -4.386 16.794 1.00 73.62 311 GLY A CA 1
ATOM 2508 C C . GLY A 1 311 ? 17.352 -4.530 18.064 1.00 73.62 311 GLY A C 1
ATOM 2509 O O . GLY A 1 311 ? 16.156 -4.805 17.978 1.00 73.62 311 GLY A O 1
ATOM 2510 N N . LEU A 1 312 ? 17.941 -4.262 19.234 1.00 82.44 312 LEU A N 1
ATOM 2511 C CA . LEU A 1 312 ? 17.221 -4.252 20.511 1.00 82.44 312 LEU A CA 1
ATOM 2512 C C . LEU A 1 312 ? 16.116 -3.189 20.533 1.00 82.44 312 LEU A C 1
ATOM 2514 O O . LEU A 1 312 ? 14.989 -3.494 20.916 1.00 82.44 312 LEU A O 1
ATOM 2518 N N . HIS A 1 313 ? 16.392 -1.973 20.050 1.00 75.12 313 HIS A N 1
ATOM 2519 C CA . HIS A 1 313 ? 15.371 -0.928 19.934 1.00 75.12 313 HIS A CA 1
ATOM 2520 C C . HIS A 1 313 ? 14.222 -1.335 19.006 1.00 75.12 313 HIS A C 1
ATOM 2522 O O . HIS A 1 313 ? 13.054 -1.134 19.339 1.00 75.12 313 HIS A O 1
ATOM 2528 N N . THR A 1 314 ? 14.537 -1.937 17.860 1.00 72.31 314 THR A N 1
ATOM 2529 C CA . THR A 1 314 ? 13.528 -2.430 16.915 1.00 72.31 314 THR A CA 1
ATOM 2530 C C . THR A 1 314 ? 12.684 -3.531 17.550 1.00 72.31 314 THR A C 1
ATOM 2532 O O . THR A 1 314 ? 11.457 -3.503 17.447 1.00 72.31 314 THR A O 1
ATOM 2535 N N . PHE A 1 315 ? 13.313 -4.459 18.272 1.00 78.00 315 PHE A N 1
ATOM 2536 C CA . PHE A 1 315 ? 12.617 -5.512 19.003 1.00 78.00 315 PHE A CA 1
ATOM 2537 C C . PHE A 1 315 ? 11.677 -4.948 20.077 1.00 78.00 315 PHE A C 1
ATOM 2539 O O . PHE A 1 315 ? 10.512 -5.342 20.129 1.00 78.00 315 PHE A O 1
ATOM 2546 N N . ASP A 1 316 ? 12.134 -3.987 20.885 1.00 76.69 316 ASP A N 1
ATOM 2547 C CA . ASP A 1 316 ? 11.303 -3.331 21.901 1.00 76.69 316 ASP A CA 1
ATOM 2548 C C . ASP A 1 316 ? 10.097 -2.614 21.280 1.00 76.69 316 ASP A C 1
ATOM 2550 O O . ASP A 1 316 ? 8.971 -2.779 21.758 1.00 76.69 316 ASP A O 1
ATOM 2554 N N . MET A 1 317 ? 10.299 -1.900 20.166 1.00 79.38 317 MET A N 1
ATOM 2555 C CA . MET A 1 317 ? 9.199 -1.276 19.428 1.00 79.38 317 MET A CA 1
ATOM 2556 C C . MET A 1 317 ? 8.199 -2.303 18.893 1.00 79.38 317 MET A C 1
ATOM 2558 O O . MET A 1 317 ? 6.994 -2.063 18.953 1.00 79.38 317 MET A O 1
ATOM 2562 N N . LEU A 1 318 ? 8.660 -3.435 18.345 1.00 76.31 318 LEU A N 1
ATOM 2563 C CA . LEU A 1 318 ? 7.770 -4.499 17.868 1.00 76.31 318 LEU A CA 1
ATOM 2564 C C . LEU A 1 318 ? 6.998 -5.125 19.030 1.00 76.31 318 LEU A C 1
ATOM 2566 O O . LEU A 1 318 ? 5.789 -5.329 18.919 1.00 76.31 318 LEU A O 1
ATOM 2570 N N . ARG A 1 319 ? 7.667 -5.376 20.158 1.00 79.62 319 ARG A N 1
ATOM 2571 C CA . ARG A 1 319 ? 7.044 -5.920 21.366 1.00 79.62 319 ARG A CA 1
ATOM 2572 C C . ARG A 1 319 ? 5.912 -5.025 21.854 1.00 79.62 319 ARG A C 1
ATOM 2574 O O . ARG A 1 319 ? 4.810 -5.518 22.086 1.00 79.62 319 ARG A O 1
ATOM 2581 N N . GLU A 1 320 ? 6.161 -3.723 21.960 1.00 80.06 320 GLU A N 1
ATOM 2582 C CA . GLU A 1 320 ? 5.139 -2.751 22.343 1.00 80.06 320 GLU A CA 1
ATOM 2583 C C . GLU A 1 320 ? 4.017 -2.707 21.298 1.00 80.06 320 GLU A C 1
ATOM 2585 O O . GLU A 1 320 ? 2.848 -2.913 21.629 1.00 80.06 320 GLU A O 1
ATOM 2590 N N . ARG A 1 321 ? 4.365 -2.539 20.019 1.00 80.56 321 ARG A N 1
ATOM 2591 C CA . ARG A 1 321 ? 3.414 -2.417 18.905 1.00 80.56 321 ARG A CA 1
ATOM 2592 C C . ARG A 1 321 ? 2.452 -3.603 18.800 1.00 80.56 321 ARG A C 1
ATOM 2594 O O . ARG A 1 321 ? 1.276 -3.405 18.492 1.00 80.56 321 ARG A O 1
ATOM 2601 N N . TYR A 1 322 ? 2.939 -4.816 19.048 1.00 80.62 322 TYR A N 1
ATOM 2602 C CA . TYR A 1 322 ? 2.174 -6.056 18.913 1.00 80.62 322 TYR A CA 1
ATOM 2603 C C . TYR A 1 322 ? 1.714 -6.654 20.244 1.00 80.62 322 TYR A C 1
ATOM 2605 O O . TYR A 1 322 ? 1.188 -7.758 20.230 1.00 80.62 322 TYR A O 1
ATOM 2613 N N . GLY A 1 323 ? 1.884 -5.951 21.373 1.00 76.44 323 GLY A N 1
ATOM 2614 C CA . GLY A 1 323 ? 1.399 -6.418 22.679 1.00 76.44 323 GLY A CA 1
ATOM 2615 C C . GLY A 1 323 ? 2.064 -7.707 23.173 1.00 76.44 323 GLY A C 1
ATOM 2616 O O . GLY A 1 323 ? 1.464 -8.462 23.931 1.00 76.44 323 GLY A O 1
ATOM 2617 N N . LEU A 1 324 ? 3.311 -7.974 22.769 1.00 75.19 324 LEU A N 1
ATOM 2618 C CA . LEU A 1 324 ? 4.047 -9.203 23.103 1.00 75.19 324 LEU A CA 1
ATOM 2619 C C . LEU A 1 324 ? 4.662 -9.161 24.517 1.00 75.19 324 LEU A C 1
ATOM 2621 O O . LEU A 1 324 ? 5.758 -9.667 24.752 1.00 75.19 324 LEU A O 1
ATOM 2625 N N . THR A 1 325 ? 3.987 -8.524 25.470 1.00 63.66 325 THR A N 1
ATOM 2626 C CA . THR A 1 325 ? 4.500 -8.215 26.815 1.00 63.66 325 THR A CA 1
ATOM 2627 C C . THR A 1 325 ? 4.270 -9.347 27.815 1.00 63.66 325 THR A C 1
ATOM 2629 O O . THR A 1 325 ? 3.927 -9.089 28.965 1.00 63.66 325 THR A O 1
ATOM 2632 N N . GLN A 1 326 ? 4.401 -10.610 27.403 1.00 54.62 326 GLN A N 1
ATOM 2633 C CA . GLN A 1 326 ? 4.195 -11.711 28.340 1.00 54.62 326 GLN A CA 1
ATOM 2634 C C . GLN A 1 326 ? 5.378 -11.805 29.316 1.00 54.62 326 GLN A C 1
ATOM 2636 O O . GLN A 1 326 ? 6.514 -12.061 28.907 1.00 54.62 326 GLN A O 1
ATOM 2641 N N . ASP A 1 327 ? 5.089 -11.605 30.603 1.00 46.06 327 ASP A N 1
ATOM 2642 C CA . ASP A 1 327 ? 6.025 -11.817 31.705 1.00 46.06 327 ASP A CA 1
ATOM 2643 C C . ASP A 1 327 ? 6.548 -13.263 31.675 1.00 46.06 327 ASP A C 1
ATOM 2645 O O . ASP A 1 327 ? 5.783 -14.221 31.799 1.00 46.06 327 ASP A O 1
ATOM 2649 N N . GLY A 1 328 ? 7.865 -13.421 31.508 1.00 45.19 328 GLY A N 1
ATOM 2650 C CA . GLY A 1 328 ? 8.570 -14.682 31.768 1.00 45.19 328 GLY A CA 1
ATOM 2651 C C . GLY A 1 328 ? 9.178 -15.428 30.576 1.00 45.19 328 GLY A C 1
ATOM 2652 O O . GLY A 1 328 ? 9.718 -16.510 30.793 1.00 45.19 328 GLY A O 1
ATOM 2653 N N . LEU A 1 329 ? 9.138 -14.899 29.347 1.00 44.88 329 LEU A N 1
ATOM 2654 C CA . LEU A 1 329 ? 9.708 -15.594 28.173 1.00 44.88 329 LEU A CA 1
ATOM 2655 C C . LEU A 1 329 ? 10.867 -14.876 27.468 1.00 44.88 329 LEU A C 1
ATOM 2657 O O . LEU A 1 329 ? 11.529 -15.501 26.643 1.00 44.88 329 LEU A O 1
ATOM 2661 N N . TRP A 1 330 ? 11.162 -13.616 27.799 1.00 48.38 330 TRP A N 1
ATOM 2662 C CA . TRP A 1 330 ? 12.154 -12.825 27.063 1.00 48.38 330 TRP A CA 1
ATOM 2663 C C . TRP A 1 330 ? 12.970 -11.921 27.993 1.00 48.38 330 TRP A C 1
ATOM 2665 O O . TRP A 1 330 ? 12.402 -11.195 28.804 1.00 48.38 330 TRP A O 1
ATOM 2675 N N . ILE A 1 331 ? 14.300 -11.971 27.859 1.00 44.22 331 ILE A N 1
ATOM 2676 C CA . ILE A 1 331 ? 15.249 -11.073 28.537 1.00 44.22 331 ILE A CA 1
ATOM 2677 C C . ILE A 1 331 ? 15.086 -9.674 27.932 1.00 44.22 331 ILE A C 1
ATOM 2679 O O . ILE A 1 331 ? 15.141 -9.527 26.709 1.00 44.22 331 ILE A O 1
ATOM 2683 N N . THR A 1 332 ? 14.872 -8.651 28.759 1.00 47.62 332 THR A N 1
ATOM 2684 C CA . THR A 1 332 ? 14.770 -7.264 28.283 1.00 47.62 332 THR A CA 1
ATOM 2685 C C . THR A 1 332 ? 16.153 -6.622 28.125 1.00 47.62 332 THR A C 1
ATOM 2687 O O . THR A 1 332 ? 17.122 -7.033 28.763 1.00 47.62 332 THR A O 1
ATOM 2690 N N . ALA A 1 333 ? 16.266 -5.572 27.301 1.00 44.59 333 ALA A N 1
ATOM 2691 C CA . ALA A 1 333 ? 17.497 -4.776 27.213 1.00 44.59 333 ALA A CA 1
ATOM 2692 C C . ALA A 1 333 ? 17.892 -4.161 28.573 1.00 44.59 333 ALA A C 1
ATOM 2694 O O . ALA A 1 333 ? 19.074 -3.967 28.854 1.00 44.59 333 ALA A O 1
ATOM 2695 N N . THR A 1 334 ? 16.905 -3.905 29.437 1.00 47.44 334 THR A N 1
ATOM 2696 C CA . THR A 1 334 ? 17.100 -3.428 30.809 1.00 47.44 334 THR A CA 1
ATOM 2697 C C . THR A 1 334 ? 17.759 -4.489 31.693 1.00 47.44 334 THR A C 1
ATOM 2699 O O . THR A 1 334 ? 18.678 -4.158 32.438 1.00 47.44 334 THR A O 1
ATOM 2702 N N . ASP A 1 335 ? 17.378 -5.764 31.549 1.00 44.38 335 ASP A N 1
ATOM 2703 C CA . ASP A 1 335 ? 17.943 -6.880 32.330 1.00 44.38 335 ASP A CA 1
ATOM 2704 C C . ASP A 1 335 ? 19.425 -7.146 32.001 1.00 44.38 335 ASP A C 1
ATOM 2706 O O . ASP A 1 335 ? 20.182 -7.654 32.828 1.00 44.38 335 ASP A O 1
ATOM 2710 N N . MET A 1 336 ? 19.870 -6.778 30.795 1.00 48.09 336 MET A N 1
ATOM 2711 C CA . MET A 1 336 ? 21.257 -6.969 30.350 1.00 48.09 336 MET A CA 1
ATOM 2712 C C . MET A 1 336 ? 22.225 -5.880 30.834 1.00 48.09 336 MET A C 1
ATOM 2714 O O . MET A 1 336 ? 23.432 -6.114 30.842 1.00 48.09 336 MET A O 1
ATOM 2718 N N . ASN A 1 337 ? 21.733 -4.712 31.261 1.00 45.72 337 ASN A N 1
ATOM 2719 C CA . ASN A 1 337 ? 22.591 -3.636 31.776 1.00 45.72 337 ASN A CA 1
ATOM 2720 C C . ASN A 1 337 ? 23.102 -3.893 33.207 1.00 45.72 337 ASN A C 1
ATOM 2722 O O . ASN A 1 337 ? 24.010 -3.194 33.655 1.00 45.72 337 ASN A O 1
ATOM 2726 N N . GLU A 1 338 ? 22.562 -4.890 33.916 1.00 41.19 338 GLU A N 1
ATOM 2727 C CA . GLU A 1 338 ? 22.951 -5.217 35.298 1.00 41.19 338 GLU A CA 1
ATOM 2728 C C . GLU A 1 338 ? 23.813 -6.487 35.426 1.00 41.19 338 GLU A C 1
ATOM 2730 O O . GLU A 1 338 ? 24.318 -6.778 36.510 1.00 41.19 338 GLU A O 1
ATOM 2735 N N . SER A 1 339 ? 24.046 -7.231 34.337 1.00 35.78 339 SER A N 1
ATOM 2736 C CA . SER A 1 339 ? 24.811 -8.486 34.375 1.00 35.78 339 SER A CA 1
ATOM 2737 C C . SER A 1 339 ? 26.159 -8.374 33.648 1.00 35.78 339 SER A C 1
ATOM 2739 O O . SER A 1 339 ? 26.193 -7.967 32.486 1.00 35.78 339 SER A O 1
ATOM 2741 N N . PRO A 1 340 ? 27.290 -8.774 34.264 1.00 37.47 340 PRO A N 1
ATOM 2742 C CA . PRO A 1 340 ? 28.554 -8.882 33.546 1.00 37.47 340 PRO A CA 1
ATOM 2743 C C . PRO A 1 340 ? 28.450 -10.002 32.499 1.00 37.47 340 PRO A C 1
ATOM 2745 O O . PRO A 1 340 ? 28.193 -11.158 32.832 1.00 37.47 340 PRO A O 1
ATOM 2748 N N . ILE A 1 341 ? 28.635 -9.640 31.227 1.00 40.81 341 ILE A N 1
ATOM 2749 C CA . ILE A 1 341 ? 28.573 -10.544 30.069 1.00 40.81 341 ILE A CA 1
ATOM 2750 C C . ILE A 1 341 ? 29.534 -11.732 30.288 1.00 40.81 341 ILE A C 1
ATOM 2752 O O . ILE A 1 341 ? 30.729 -11.499 30.501 1.00 40.81 341 ILE A O 1
ATOM 2756 N N . PRO A 1 342 ? 29.078 -13.000 30.212 1.00 34.62 342 PRO A N 1
ATOM 2757 C CA . PRO A 1 342 ? 29.974 -14.146 30.261 1.00 34.62 342 PRO A CA 1
ATOM 2758 C C . PRO A 1 342 ? 30.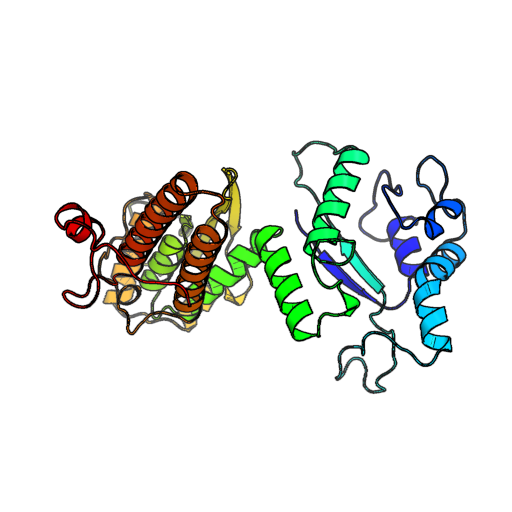864 -14.164 29.018 1.00 34.62 342 PRO A C 1
ATOM 2760 O O . PRO A 1 342 ? 30.383 -14.158 27.883 1.00 34.62 342 PRO A O 1
ATOM 2763 N N . ALA A 1 343 ? 32.176 -14.211 29.232 1.00 42.09 343 ALA A N 1
ATOM 2764 C CA . ALA A 1 343 ? 33.124 -14.501 28.173 1.00 42.09 343 ALA A CA 1
ATOM 2765 C C . ALA A 1 343 ? 32.867 -15.914 27.621 1.00 42.09 343 ALA A C 1
ATOM 2767 O O . ALA A 1 343 ? 32.783 -16.873 28.386 1.00 42.09 343 ALA A O 1
ATOM 2768 N N . HIS A 1 344 ? 32.836 -16.008 26.289 1.00 41.12 344 HIS A N 1
ATOM 2769 C CA . HIS A 1 344 ? 32.791 -17.215 25.455 1.00 41.12 344 HIS A CA 1
ATOM 2770 C C . HIS A 1 344 ? 31.415 -17.822 25.159 1.00 41.12 344 HIS A C 1
ATOM 2772 O O . HIS A 1 344 ? 30.890 -18.608 25.938 1.00 41.12 344 HIS A O 1
ATOM 2778 N N . VAL A 1 345 ? 30.969 -17.651 23.910 1.00 35.75 345 VAL A N 1
ATOM 2779 C CA . VAL A 1 345 ? 30.422 -18.771 23.129 1.00 35.75 345 VAL A CA 1
ATOM 2780 C C . VAL A 1 345 ? 31.027 -18.713 21.727 1.00 35.75 345 VAL A C 1
ATOM 2782 O O . VAL A 1 345 ? 31.014 -17.678 21.067 1.00 35.75 345 VAL A O 1
ATOM 2785 N N . GLY A 1 346 ? 31.665 -19.817 21.337 1.00 32.81 346 GLY A N 1
ATOM 2786 C CA . GLY A 1 346 ? 32.354 -19.980 20.066 1.00 32.81 346 GLY A CA 1
ATOM 2787 C C . GLY A 1 346 ? 31.412 -20.107 18.872 1.00 32.81 346 GLY A C 1
ATOM 2788 O O . GLY A 1 346 ? 30.232 -20.414 19.010 1.00 32.81 346 GLY A O 1
ATOM 2789 N N . LYS A 1 347 ? 32.012 -19.884 17.700 1.00 33.03 347 LYS A N 1
ATOM 2790 C CA . LYS A 1 347 ? 31.459 -20.080 16.357 1.00 33.03 347 LYS A CA 1
ATOM 2791 C C . LYS A 1 347 ? 30.624 -21.362 16.237 1.00 33.03 347 LYS A C 1
ATOM 2793 O O . LYS A 1 347 ? 31.130 -22.434 16.576 1.00 33.03 347 LYS A O 1
ATOM 2798 N N . ILE A 1 348 ? 29.446 -21.244 15.622 1.00 32.00 348 ILE A N 1
ATOM 2799 C CA . ILE A 1 348 ? 28.905 -22.228 14.672 1.00 32.00 348 ILE A CA 1
ATOM 2800 C C . ILE A 1 348 ? 28.458 -21.459 13.439 1.00 32.00 348 ILE A C 1
ATOM 2802 O O . ILE A 1 348 ? 27.706 -20.478 13.626 1.00 32.00 348 ILE A O 1
#